Protein AF-0000000065975951 (afdb_homodimer)

Secondary structure (DSSP, 8-state):
---EEEE-SEEEE-TT--EEEEEEESS--SEEEEEEE-TTS--EEEEETTTEEPTT--TTEEEEEETTEEEEEESS--GGG-EEEEEEEEEETTEEEEE---EEEEE-/---EEEE-SEEEE-TT--EEEEEEESS--SEEEEEEE-TTS--EEEEETTTEEPTT--TTEEEEEETTEEEEEETT--GGG-EEEEEEEEEETTEEEEE---EEEEE-

Nearest PDB structures (foldseek):
  5xli-assembly1_a  TM=9.903E-01  e=7.654E-18  Mus musculus
  1qok-assembly1_A  TM=9.775E-01  e=2.595E-17  Mus musculus
  4ncc-assembly2_1  TM=9.723E-01  e=4.654E-17  Mus musculus
  7tcq-assembly2_B  TM=9.674E-01  e=4.654E-17  Mus musculus
  9jbq-assembly1_B  TM=9.814E-01  e=1.632E-15  Homo sapiens

Solvent-accessible surface area (backbone atoms only — not comparable to full-atom values): 11065 Å² total; per-residue (Å²): 132,75,49,41,48,38,38,56,53,63,50,67,48,47,68,59,38,71,48,73,38,36,39,35,38,75,47,76,48,87,32,35,31,34,27,43,26,41,91,95,48,44,60,38,66,39,24,40,72,32,51,39,69,31,88,92,49,64,83,44,50,47,33,41,68,55,53,35,44,32,35,44,34,33,49,50,30,50,75,85,64,44,27,34,35,32,42,34,40,54,37,80,82,68,76,40,66,43,48,17,67,29,27,37,38,38,73,98,133,74,49,43,47,41,39,54,54,63,51,68,46,47,69,59,39,71,47,73,37,37,38,36,38,73,48,74,46,87,31,36,30,34,28,43,27,42,92,95,49,44,62,38,65,40,23,41,72,32,49,38,70,32,88,91,49,64,85,42,50,46,33,42,68,56,54,35,44,31,35,45,33,33,50,52,32,49,76,84,63,46,28,33,35,33,43,34,39,54,38,81,80,69,74,40,66,44,51,16,68,29,26,37,38,39,75,99

Organism: Mus musculus (NCBI:txid10090)

InterPro domains:
  IPR003599 Immunoglobulin domain subtype [SM00409] (8-108)
  IPR007110 Immunoglobulin-like domain [PS50835] (1-88)
  IPR013106 Immunoglobulin V-set domain [PF07686] (6-106)
  IPR013106 Immunoglobulin V-set domain [SM00406] (18-89)
  IPR013783 Immunoglobulin-like fold [G3DSA:2.60.40.10] (1-108)
  IPR036179 Immunoglobulin-like domain superfamily [SSF48726] (4-106)
  IPR050150 Immunoglobulin Variable Light Chain [PTHR23267] (1-89)

Structure (mmCIF, N/CA/C/O backbone):
data_AF-0000000065975951-model_v1
#
loop_
_entity.id
_entity.type
_entity.pdbx_description
1 polymer 'Ig kappa chain V-VI region NQ2-6.1'
#
loop_
_atom_site.group_PDB
_atom_site.id
_atom_site.type_symbol
_atom_site.label_atom_id
_atom_site.label_alt_id
_atom_site.label_comp_id
_atom_site.label_asym_id
_atom_site.label_entity_id
_atom_site.label_seq_id
_atom_site.pdbx_PDB_ins_code
_atom_site.Cartn_x
_atom_site.Cartn_y
_atom_site.Cartn_z
_atom_site.occupancy
_atom_site.B_iso_or_equiv
_atom_site.auth_seq_id
_atom_site.auth_comp_id
_atom_site.auth_asym_id
_atom_site.auth_atom_id
_atom_site.pdbx_PDB_model_num
ATOM 1 N N . GLN A 1 1 ? 7.105 -8.703 13.984 1 70.12 1 GLN A N 1
ATOM 2 C CA . GLN A 1 1 ? 6.375 -7.773 13.141 1 70.12 1 GLN A CA 1
ATOM 3 C C . GLN A 1 1 ? 6.047 -6.484 13.891 1 70.12 1 GLN A C 1
ATOM 5 O O . GLN A 1 1 ? 5.738 -6.52 15.086 1 70.12 1 GLN A O 1
ATOM 10 N N . ILE A 1 2 ? 6.41 -5.355 13.383 1 81.56 2 ILE A N 1
ATOM 11 C CA . ILE A 1 2 ? 6.066 -4.078 13.992 1 81.56 2 ILE A CA 1
ATOM 12 C C . ILE A 1 2 ? 4.578 -3.793 13.789 1 81.56 2 ILE A C 1
ATOM 14 O O . ILE A 1 2 ? 4.062 -3.924 12.672 1 81.56 2 ILE A O 1
ATOM 18 N N . LEU A 1 3 ? 3.898 -3.588 14.805 1 88.38 3 LEU A N 1
ATOM 19 C CA . LEU A 1 3 ? 2.479 -3.26 14.742 1 88.38 3 LEU A CA 1
ATOM 20 C C . LEU A 1 3 ? 2.273 -1.755 14.609 1 88.38 3 LEU A C 1
ATOM 22 O O . LEU A 1 3 ? 2.895 -0.974 15.336 1 88.38 3 LEU A O 1
ATOM 26 N N . LEU A 1 4 ? 1.526 -1.396 13.688 1 94.06 4 LEU A N 1
ATOM 27 C CA . LEU A 1 4 ?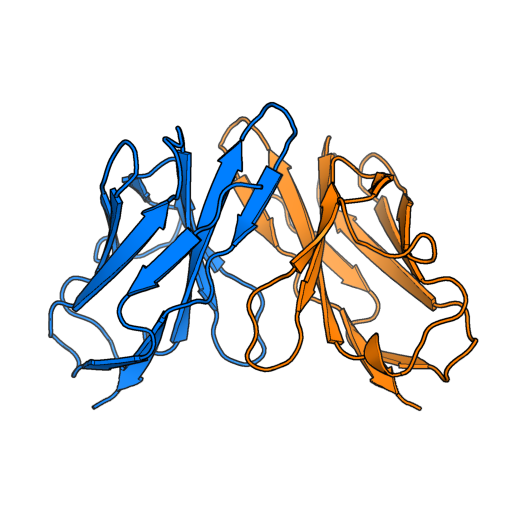 1.173 0.006 13.492 1 94.06 4 LEU A CA 1
ATOM 28 C C . LEU A 1 4 ? -0.297 0.247 13.82 1 94.06 4 LEU A C 1
ATOM 30 O O . LEU A 1 4 ? -1.174 -0.457 13.312 1 94.06 4 LEU A O 1
ATOM 34 N N . THR A 1 5 ? -0.528 1.218 14.695 1 96.88 5 THR A N 1
ATOM 35 C CA . THR A 1 5 ? -1.891 1.586 15.062 1 96.88 5 THR A CA 1
ATOM 36 C C . THR A 1 5 ? -2.211 3.006 14.609 1 96.88 5 THR A C 1
ATOM 38 O O . THR A 1 5 ? -1.513 3.953 14.969 1 96.88 5 THR A O 1
ATOM 41 N N . GLN A 1 6 ? -3.27 3.07 13.82 1 98.12 6 GLN A N 1
ATOM 42 C CA . GLN A 1 6 ? -3.666 4.387 13.336 1 98.12 6 GLN A CA 1
ATOM 43 C C . GLN A 1 6 ? -4.863 4.926 14.117 1 98.12 6 GLN A C 1
ATOM 45 O O . GLN A 1 6 ? -5.762 4.164 14.484 1 98.12 6 GLN A O 1
ATOM 50 N N . SER A 1 7 ? -4.785 6.277 14.297 1 97.94 7 SER A N 1
ATOM 51 C CA . SER A 1 7 ? -5.871 6.941 15.008 1 97.94 7 SER A CA 1
ATOM 52 C C . SER A 1 7 ? -6.148 8.32 14.43 1 97.94 7 SER A C 1
ATOM 54 O O . SER A 1 7 ? -5.219 9.07 14.125 1 97.94 7 SER A O 1
ATOM 56 N N . PRO A 1 8 ? -7.488 8.695 14.422 1 98.12 8 PRO A N 1
ATOM 57 C CA . PRO A 1 8 ? -8.648 7.828 14.648 1 98.12 8 PRO A CA 1
ATOM 58 C C . PRO A 1 8 ? -8.883 6.84 13.508 1 98.12 8 PRO A C 1
ATOM 60 O O . PRO A 1 8 ? -8.219 6.926 12.469 1 98.12 8 PRO A O 1
ATOM 63 N N . ALA A 1 9 ? -9.703 5.848 13.75 1 97.19 9 ALA A N 1
ATOM 64 C CA . ALA A 1 9 ? -10.062 4.926 12.68 1 97.19 9 ALA A CA 1
ATOM 65 C C . ALA A 1 9 ? -10.875 5.637 11.594 1 97.19 9 ALA A C 1
ATOM 67 O O . ALA A 1 9 ? -10.68 5.383 10.398 1 97.19 9 ALA A O 1
ATOM 68 N N . ILE A 1 10 ? -11.797 6.449 12.094 1 97.56 10 ILE A N 1
ATOM 69 C CA . ILE A 1 10 ? -12.648 7.23 11.203 1 97.56 10 ILE A CA 1
ATOM 70 C C . ILE A 1 10 ? -12.734 8.672 11.703 1 97.56 10 ILE A C 1
ATOM 72 O O . ILE A 1 10 ? -12.852 8.906 12.914 1 97.56 10 ILE A O 1
ATOM 76 N N . MET A 1 11 ? -12.688 9.602 10.852 1 97.25 11 MET A N 1
ATOM 77 C CA . MET A 1 11 ? -12.906 11.008 11.211 1 97.25 11 MET A CA 1
ATOM 78 C C . MET A 1 11 ? -13.641 11.742 10.094 1 97.25 11 MET A C 1
ATOM 80 O O . MET A 1 11 ? -13.547 11.352 8.922 1 97.25 11 MET A O 1
ATOM 84 N N . SER A 1 12 ? -14.414 12.688 10.406 1 97.44 12 SER A N 1
ATOM 85 C CA . SER A 1 12 ? -15.141 13.547 9.477 1 97.44 12 SER A CA 1
ATOM 86 C C . SER A 1 12 ? -14.68 14.992 9.578 1 97.44 12 SER A C 1
ATOM 88 O O . SER A 1 12 ? -14.422 15.492 10.672 1 97.44 12 SER A O 1
ATOM 90 N N . ALA A 1 13 ? -14.531 15.633 8.469 1 97.25 13 ALA A N 1
ATOM 91 C CA . ALA A 1 13 ? -14.102 17.031 8.453 1 97.25 13 ALA A CA 1
ATOM 92 C C . ALA A 1 13 ? -14.703 17.766 7.266 1 97.25 13 ALA A C 1
ATOM 94 O O . ALA A 1 13 ? -15.055 17.156 6.254 1 97.25 13 ALA A O 1
ATOM 95 N N . SER A 1 14 ? -14.836 19.078 7.355 1 97.44 14 SER A N 1
ATOM 96 C CA . SER A 1 14 ? -15.32 19.938 6.281 1 97.44 14 SER A CA 1
ATOM 97 C C . SER A 1 14 ? -14.156 20.578 5.523 1 97.44 14 SER A C 1
ATOM 99 O O . SER A 1 14 ? -13.086 20.781 6.086 1 97.44 14 SER A O 1
ATOM 101 N N . PRO A 1 15 ? -14.445 20.828 4.223 1 97 15 PRO A N 1
ATOM 102 C CA . PRO A 1 15 ? -13.391 21.531 3.479 1 97 15 PRO A CA 1
ATOM 103 C C . PRO A 1 15 ? -12.906 22.781 4.191 1 97 15 PRO A C 1
ATOM 105 O O . PRO A 1 15 ? -13.703 23.516 4.773 1 97 15 PRO A O 1
ATOM 108 N N . GLY A 1 16 ? -11.633 22.953 4.184 1 97.75 16 GLY A N 1
ATOM 109 C CA . GLY A 1 16 ? -11.039 24.125 4.82 1 97.75 16 GLY A CA 1
ATOM 110 C C . GLY A 1 16 ? -10.469 23.812 6.195 1 97.75 16 GLY A C 1
ATOM 111 O O . GLY A 1 16 ? -9.648 24.578 6.711 1 97.75 16 GLY A O 1
ATOM 112 N N . GLN A 1 17 ? -10.867 22.75 6.746 1 98.06 17 GLN A N 1
ATOM 113 C CA . GLN A 1 17 ? -10.43 22.391 8.086 1 98.06 17 GLN A CA 1
ATOM 114 C C . GLN A 1 17 ? -9.062 21.719 8.062 1 98.06 17 GLN A C 1
ATOM 116 O O . GLN A 1 17 ? -8.68 21.125 7.055 1 98.06 17 GLN A O 1
ATOM 121 N N . LYS A 1 18 ? -8.336 21.906 9.148 1 98.25 18 LYS A N 1
ATOM 122 C CA . LYS A 1 18 ? -7.098 21.172 9.367 1 98.25 18 LYS A CA 1
ATOM 123 C C . LYS A 1 18 ? -7.367 19.828 10.047 1 98.25 18 LYS A C 1
ATOM 125 O O . LYS A 1 18 ? -8.07 19.781 11.055 1 98.25 18 LYS A O 1
ATOM 130 N N . VAL A 1 19 ? -6.879 18.797 9.484 1 97.94 19 VAL A N 1
ATOM 131 C CA . VAL A 1 19 ? -7.055 17.484 10.102 1 97.94 19 VAL A CA 1
ATOM 132 C C . VAL A 1 19 ? -5.699 16.812 10.289 1 97.94 19 VAL A C 1
ATOM 134 O O . VAL A 1 19 ? -4.785 17 9.477 1 97.94 19 VAL A O 1
ATOM 137 N N . THR A 1 20 ? -5.609 16.094 11.383 1 98.62 20 THR A N 1
ATOM 138 C CA . THR A 1 20 ? -4.402 15.336 11.688 1 98.62 20 THR A CA 1
ATOM 139 C C . THR A 1 20 ? -4.754 13.898 12.07 1 98.62 20 THR A C 1
ATOM 141 O O . THR A 1 20 ? -5.711 13.664 12.805 1 98.62 20 THR A O 1
ATOM 144 N N . MET A 1 21 ? -4.066 12.977 11.57 1 98.56 21 MET A N 1
ATOM 145 C CA . MET A 1 21 ? -4.164 11.57 11.953 1 98.56 21 MET A CA 1
ATOM 146 C C . MET A 1 21 ? -2.795 11.023 12.344 1 98.56 21 MET A C 1
ATOM 148 O O . MET A 1 21 ? -1.766 11.523 11.898 1 98.56 21 MET A O 1
ATOM 152 N N . THR A 1 22 ? -2.818 10.062 13.148 1 98.5 22 THR A N 1
ATOM 153 C CA . THR A 1 22 ? -1.557 9.609 13.727 1 98.5 22 THR A CA 1
ATOM 154 C C . THR A 1 22 ? -1.34 8.125 13.461 1 98.5 22 THR A C 1
ATOM 156 O O . THR A 1 22 ? -2.295 7.387 13.211 1 98.5 22 THR A O 1
ATOM 159 N N . CYS A 1 23 ? -0.13 7.672 13.438 1 98 23 CYS A N 1
ATOM 160 C CA . CYS A 1 23 ? 0.354 6.297 13.336 1 98 23 CYS A CA 1
ATOM 161 C C . CYS A 1 23 ? 1.35 5.988 14.453 1 98 23 CYS A C 1
ATOM 163 O O . CYS A 1 23 ? 2.402 6.621 14.539 1 98 23 CYS A O 1
ATOM 165 N N . SER A 1 24 ? 1.051 5.098 15.344 1 97.19 24 SER A N 1
ATOM 166 C CA . SER A 1 24 ? 1.936 4.652 16.422 1 97.19 24 SER A CA 1
ATOM 167 C C . SER A 1 24 ? 2.537 3.287 16.109 1 97.19 24 SER A C 1
ATOM 169 O O . SER A 1 24 ? 1.817 2.354 15.742 1 97.19 24 SER A O 1
ATOM 171 N N . ALA A 1 25 ? 3.787 3.215 16.219 1 93.5 25 ALA A N 1
ATOM 172 C CA . ALA A 1 25 ? 4.477 1.946 15.992 1 93.5 25 ALA A CA 1
ATOM 173 C C . ALA A 1 25 ? 4.801 1.256 17.312 1 93.5 25 ALA A C 1
ATOM 175 O O . ALA A 1 25 ? 5.105 1.917 18.312 1 93.5 25 ALA A O 1
ATOM 176 N N . SER A 1 26 ? 4.773 -0.063 17.344 1 93 26 SER A N 1
ATOM 177 C CA . SER A 1 26 ? 5.051 -0.832 18.547 1 93 26 SER A CA 1
ATOM 178 C C . SER A 1 26 ? 6.527 -0.756 18.922 1 93 26 SER A C 1
ATOM 180 O O . SER A 1 26 ? 6.906 -1.095 20.047 1 93 26 SER A O 1
ATOM 182 N N . SER A 1 27 ? 7.363 -0.43 18.047 1 89.88 27 SER A N 1
ATOM 183 C CA . SER A 1 27 ? 8.781 -0.176 18.266 1 89.88 27 SER A CA 1
ATOM 184 C C . SER A 1 27 ? 9.297 0.924 17.344 1 89.88 27 SER A C 1
ATOM 186 O O . SER A 1 27 ? 8.594 1.342 16.422 1 89.88 27 SER A O 1
ATOM 188 N N . SER A 1 28 ? 10.461 1.376 17.688 1 88.62 28 SER A N 1
ATOM 189 C CA . SER A 1 28 ? 11.016 2.486 16.922 1 88.62 28 SER A CA 1
ATOM 190 C C . SER A 1 28 ? 11.188 2.115 15.445 1 88.62 28 SER A C 1
ATOM 192 O O . SER A 1 28 ? 11.609 1.001 15.133 1 88.62 28 SER A O 1
ATOM 194 N N . VAL A 1 29 ? 10.734 2.986 14.602 1 85.38 29 VAL A N 1
ATOM 195 C CA . VAL A 1 29 ? 10.906 2.812 13.164 1 85.38 29 VAL A CA 1
ATOM 196 C C . VAL A 1 29 ? 11.672 4.004 12.586 1 85.38 29 VAL A C 1
ATOM 198 O O . VAL A 1 29 ? 11.516 5.133 13.055 1 85.38 29 VAL A O 1
ATOM 201 N N . SER A 1 30 ? 12.43 3.758 11.562 1 79.88 30 SER A N 1
ATOM 202 C CA . SER A 1 30 ? 13.266 4.812 11.008 1 79.88 30 SER A CA 1
ATOM 203 C C . SER A 1 30 ? 12.484 5.684 10.031 1 79.88 30 SER A C 1
ATOM 205 O O . SER A 1 30 ? 12.609 6.91 10.039 1 79.88 30 SER A O 1
ATOM 207 N N . TYR A 1 31 ? 11.688 5.031 9.148 1 84.44 31 TYR A N 1
ATOM 208 C CA . TYR A 1 31 ? 11.016 5.766 8.086 1 84.44 31 TYR A CA 1
ATOM 209 C C . TYR A 1 31 ? 9.547 5.387 8.008 1 84.44 31 TYR A C 1
ATOM 211 O O . TYR A 1 31 ? 9.188 4.215 8.148 1 84.44 31 TYR A O 1
ATOM 219 N N . MET A 1 32 ? 8.82 6.426 7.852 1 91.25 32 MET A N 1
ATOM 220 C CA . MET A 1 32 ? 7.379 6.23 7.715 1 91.25 32 MET A CA 1
ATOM 221 C C . MET A 1 32 ? 6.887 6.754 6.367 1 91.25 32 MET A C 1
ATOM 223 O O . MET A 1 32 ? 7.395 7.758 5.863 1 91.25 32 MET A O 1
ATOM 227 N N . TYR A 1 33 ? 5.969 6.082 5.797 1 92.81 33 TYR A N 1
ATOM 228 C CA . TYR A 1 33 ? 5.301 6.477 4.559 1 92.81 33 TYR A CA 1
ATOM 229 C C . TYR A 1 33 ? 3.799 6.621 4.77 1 92.81 33 TYR A C 1
ATOM 231 O O . TYR A 1 33 ? 3.203 5.879 5.555 1 92.81 33 TYR A O 1
ATOM 239 N N . TRP A 1 34 ? 3.232 7.574 4.109 1 96.56 34 TRP A N 1
ATOM 240 C CA . TRP A 1 34 ? 1.785 7.758 4.137 1 96.56 34 TRP A CA 1
ATOM 241 C C . TRP A 1 34 ? 1.197 7.637 2.734 1 96.56 34 TRP A C 1
ATOM 243 O O . TRP A 1 34 ? 1.765 8.156 1.77 1 96.56 34 TRP A O 1
ATOM 253 N N . TYR A 1 35 ? 0.087 6.949 2.672 1 96.44 35 TYR A N 1
ATOM 254 C CA . TYR A 1 35 ? -0.608 6.73 1.408 1 96.44 35 TYR A CA 1
ATOM 255 C C . TYR A 1 35 ? -2.064 7.164 1.504 1 96.44 35 TYR A C 1
ATOM 257 O O . TYR A 1 35 ? -2.682 7.062 2.566 1 96.44 35 TYR A O 1
ATOM 265 N N . GLN A 1 36 ? -2.566 7.68 0.412 1 98.06 36 GLN A N 1
ATOM 266 C CA . GLN A 1 36 ? -3.986 7.965 0.231 1 98.06 36 GLN A CA 1
ATOM 267 C C . GLN A 1 36 ? -4.637 6.953 -0.71 1 98.06 36 GLN A C 1
ATOM 269 O O . GLN A 1 36 ? -4.086 6.645 -1.77 1 98.06 36 GLN A O 1
ATOM 274 N N . GLN A 1 37 ? -5.727 6.398 -0.267 1 97.94 37 GLN A N 1
ATOM 275 C CA . GLN A 1 37 ? -6.406 5.461 -1.156 1 97.94 37 GLN A CA 1
ATOM 276 C C . GLN A 1 37 ? -7.891 5.789 -1.274 1 97.94 37 GLN A C 1
ATOM 278 O O . GLN A 1 37 ? -8.625 5.727 -0.287 1 97.94 37 GLN A O 1
ATOM 283 N N . LYS A 1 38 ? -8.25 6.168 -2.467 1 96.44 38 LYS A N 1
ATOM 284 C CA . LYS A 1 38 ? -9.656 6.367 -2.773 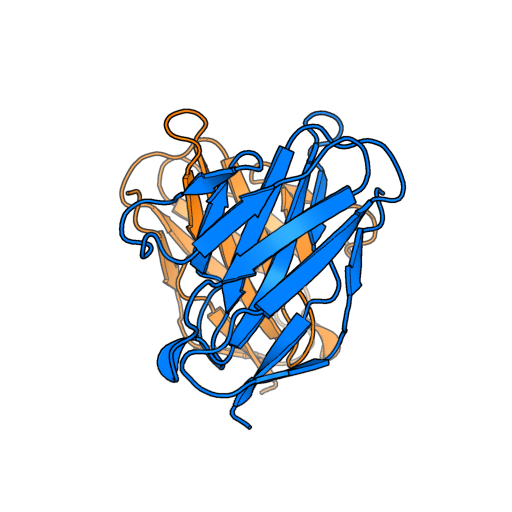1 96.44 38 LYS A CA 1
ATOM 285 C C . LYS A 1 38 ? -10.32 5.051 -3.178 1 96.44 38 LYS A C 1
ATOM 287 O O . LYS A 1 38 ? -9.656 4.137 -3.66 1 96.44 38 LYS A O 1
ATOM 292 N N . PRO A 1 39 ? -11.602 4.969 -2.908 1 92.75 39 PRO A N 1
ATOM 293 C CA . PRO A 1 39 ? -12.297 3.732 -3.27 1 92.75 39 PRO A CA 1
ATOM 294 C C . PRO A 1 39 ? -12.031 3.303 -4.711 1 92.75 39 PRO A C 1
ATOM 296 O O . PRO A 1 39 ? -12.164 4.109 -5.633 1 92.75 39 PRO A O 1
ATOM 299 N N . GLY A 1 40 ? -11.586 2.045 -4.809 1 89.12 40 GLY A N 1
ATOM 300 C CA . GLY A 1 40 ? -11.406 1.478 -6.137 1 89.12 40 GLY A CA 1
ATOM 301 C C . GLY A 1 40 ? -10.078 1.853 -6.766 1 89.12 40 GLY A C 1
ATOM 302 O O . GLY A 1 40 ? -9.844 1.564 -7.941 1 89.12 40 GLY A O 1
ATOM 303 N N . SER A 1 41 ? -9.234 2.553 -6.09 1 94.75 41 SER A N 1
ATOM 304 C CA . SER A 1 41 ? -7.938 2.988 -6.602 1 94.75 41 SER A CA 1
ATOM 305 C C . SER A 1 41 ? -6.793 2.367 -5.805 1 94.75 41 SER A C 1
ATOM 307 O O . SER A 1 41 ? -6.996 1.873 -4.695 1 94.75 41 SER A O 1
ATOM 309 N N . SER A 1 42 ? -5.695 2.355 -6.457 1 95.44 42 SER A N 1
ATOM 310 C CA . SER A 1 42 ? -4.496 1.918 -5.75 1 95.44 42 SER A CA 1
ATOM 311 C C . SER A 1 42 ? -4.027 2.971 -4.75 1 95.44 42 SER A C 1
ATOM 313 O O . SER A 1 42 ? -4.371 4.148 -4.879 1 95.44 42 SER A O 1
ATOM 315 N N . PRO A 1 43 ? -3.266 2.566 -3.758 1 95.62 43 PRO A N 1
ATOM 316 C CA . PRO A 1 43 ? -2.691 3.551 -2.838 1 95.62 43 PRO A CA 1
ATOM 317 C C . PRO A 1 43 ? -1.761 4.539 -3.539 1 95.62 43 PRO A C 1
ATOM 319 O O . PRO A 1 43 ? -0.902 4.133 -4.324 1 95.62 43 PRO A O 1
ATOM 322 N N . ARG A 1 44 ? -1.948 5.828 -3.213 1 94.12 44 ARG A N 1
ATOM 323 C CA . ARG A 1 44 ? -1.123 6.918 -3.725 1 94.12 44 ARG A CA 1
ATOM 324 C C . ARG A 1 44 ? -0.166 7.43 -2.654 1 94.12 44 ARG A C 1
ATOM 326 O O . ARG A 1 44 ? -0.594 7.809 -1.562 1 94.12 44 ARG A O 1
ATOM 333 N N . LEU A 1 45 ? 1.121 7.453 -3.045 1 93.62 45 LEU A N 1
ATOM 334 C CA . LEU A 1 45 ? 2.117 7.934 -2.096 1 93.62 45 LEU A CA 1
ATOM 335 C C . LEU A 1 45 ? 1.963 9.43 -1.856 1 93.62 45 LEU A C 1
ATOM 337 O O . LEU A 1 45 ? 1.886 10.211 -2.809 1 93.62 45 LEU A O 1
ATOM 341 N N . LEU A 1 46 ? 1.909 9.891 -0.562 1 95.75 46 LEU A N 1
ATOM 342 C CA . LEU A 1 46 ? 1.827 11.297 -0.192 1 95.75 46 LEU A CA 1
ATOM 343 C C . LEU A 1 46 ? 3.133 11.773 0.437 1 95.75 46 LEU A C 1
ATOM 345 O O . LEU A 1 46 ? 3.686 12.797 0.032 1 95.75 46 LEU A O 1
ATOM 349 N N . ILE A 1 47 ? 3.553 11.008 1.459 1 95.19 47 ILE A N 1
ATOM 350 C CA . ILE A 1 47 ? 4.723 11.352 2.262 1 95.19 47 ILE A CA 1
ATOM 351 C C . ILE A 1 47 ? 5.711 10.188 2.26 1 95.19 47 ILE A C 1
ATOM 353 O O . ILE A 1 47 ? 5.324 9.039 2.48 1 95.19 47 ILE A O 1
ATOM 357 N N . TYR A 1 48 ? 6.945 10.414 1.997 1 92 48 TYR A N 1
ATOM 358 C CA . TYR A 1 48 ? 7.977 9.383 2.092 1 92 48 TYR A CA 1
ATOM 359 C C . TYR A 1 48 ? 9.078 9.812 3.053 1 92 48 TYR A C 1
ATOM 361 O O . TYR A 1 48 ? 9.344 11 3.215 1 92 48 TYR A O 1
ATOM 369 N N . ASP A 1 49 ? 9.695 8.789 3.67 1 89.69 49 ASP A N 1
ATOM 370 C CA . ASP A 1 49 ? 10.781 9.031 4.621 1 89.69 49 ASP A CA 1
ATOM 371 C C . ASP A 1 49 ? 10.359 10.047 5.684 1 89.69 49 ASP A C 1
ATOM 373 O O . ASP A 1 49 ? 11.07 11.023 5.926 1 89.69 49 ASP A O 1
ATOM 377 N N . THR A 1 50 ? 9.102 9.938 6.141 1 93 50 THR A N 1
ATOM 378 C CA . THR A 1 50 ? 8.57 10.594 7.328 1 93 50 THR A CA 1
ATOM 379 C C . THR A 1 50 ? 8.008 11.969 6.984 1 93 50 THR A C 1
ATOM 381 O O . THR A 1 50 ? 6.871 12.281 7.344 1 93 50 THR A O 1
ATOM 384 N N . SER A 1 51 ? 8.773 12.758 6.234 1 95.81 51 SER A N 1
ATOM 385 C CA . SER A 1 51 ? 8.289 14.133 6.129 1 95.81 51 SER A CA 1
ATOM 386 C C . SER A 1 51 ? 8.469 14.672 4.715 1 95.81 51 SER A C 1
ATOM 388 O O . SER A 1 51 ? 8.195 15.844 4.453 1 95.81 51 SER A O 1
ATOM 390 N N . ASN A 1 52 ? 8.961 13.875 3.82 1 94.19 52 ASN A N 1
ATOM 391 C CA . ASN A 1 52 ? 9.141 14.359 2.455 1 94.19 52 ASN A CA 1
ATOM 392 C C . ASN A 1 52 ? 7.855 14.242 1.644 1 94.19 52 ASN A C 1
ATOM 394 O O . ASN A 1 52 ? 7.238 13.172 1.609 1 94.19 52 ASN A O 1
ATOM 398 N N . LEU A 1 53 ? 7.539 15.281 0.959 1 95.06 53 LEU A N 1
ATOM 399 C CA . LEU A 1 53 ? 6.344 15.32 0.123 1 95.06 53 LEU A CA 1
ATOM 400 C C . LEU A 1 53 ? 6.609 14.672 -1.232 1 95.06 53 LEU A C 1
ATOM 402 O O . LEU A 1 53 ? 7.582 15.016 -1.908 1 95.06 53 LEU A O 1
ATOM 406 N N . ALA A 1 54 ? 5.75 13.758 -1.634 1 92 54 ALA A N 1
ATOM 407 C CA . ALA A 1 54 ? 5.918 13.102 -2.93 1 92 54 ALA A CA 1
ATOM 408 C C . ALA A 1 54 ? 5.629 14.062 -4.074 1 92 54 ALA A C 1
ATOM 410 O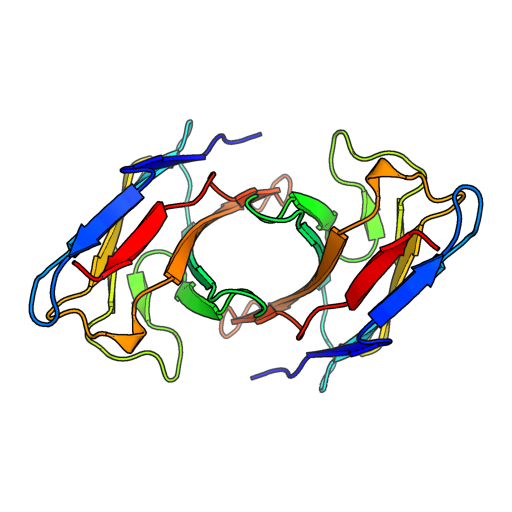 O . ALA A 1 54 ? 4.887 15.039 -3.902 1 92 54 ALA A O 1
ATOM 411 N N . SER A 1 55 ? 6.195 13.766 -5.219 1 89.12 55 SER A N 1
ATOM 412 C CA . SER A 1 55 ? 5.996 14.617 -6.387 1 89.12 55 SER A CA 1
ATOM 413 C C . SER A 1 55 ? 4.523 14.695 -6.773 1 89.12 55 SER A C 1
ATOM 415 O O . SER A 1 55 ? 3.828 13.68 -6.793 1 89.12 55 SER A O 1
ATOM 417 N N . GLY A 1 56 ? 4.055 15.938 -7.016 1 91.88 56 GLY A N 1
ATOM 418 C CA . GLY A 1 56 ? 2.697 16.141 -7.492 1 91.88 56 GLY A CA 1
ATOM 419 C C . GLY A 1 56 ? 1.679 16.219 -6.371 1 91.88 56 GLY A C 1
ATOM 420 O O . GLY A 1 56 ? 0.496 16.469 -6.617 1 91.88 56 GLY A O 1
ATOM 421 N N . VAL A 1 57 ? 2.102 15.953 -5.164 1 95.38 57 VAL A N 1
ATOM 422 C CA . VAL A 1 57 ? 1.202 16.031 -4.02 1 95.38 57 VAL A CA 1
ATOM 423 C C . VAL A 1 57 ? 1.115 17.484 -3.535 1 95.38 57 VAL A C 1
ATOM 425 O O . VAL A 1 57 ? 2.139 18.156 -3.381 1 95.38 57 VAL A O 1
ATOM 428 N N . PRO A 1 58 ? -0.092 17.922 -3.336 1 97.69 58 PRO A N 1
ATOM 429 C CA . PRO A 1 58 ? -0.222 19.297 -2.873 1 97.69 58 PRO A CA 1
ATOM 430 C C . PRO A 1 58 ? 0.523 19.562 -1.564 1 97.69 58 PRO A C 1
ATOM 432 O O . PRO A 1 58 ? 0.589 18.672 -0.705 1 97.69 58 PRO A O 1
ATOM 435 N N . VAL A 1 59 ? 0.942 20.828 -1.356 1 97.5 59 VAL A N 1
ATOM 436 C CA . VAL A 1 59 ? 1.782 21.219 -0.23 1 97.5 59 VAL A CA 1
ATOM 437 C C . VAL A 1 59 ? 0.952 21.25 1.052 1 97.5 59 VAL A C 1
ATOM 439 O O . VAL A 1 59 ? 1.497 21.359 2.15 1 97.5 59 VAL A O 1
ATOM 442 N N . ARG A 1 60 ? -0.357 21.047 0.932 1 97.88 60 ARG A N 1
ATOM 443 C CA . ARG A 1 60 ? -1.192 21.047 2.129 1 97.88 60 ARG A CA 1
ATOM 444 C C . ARG A 1 60 ? -1.009 19.75 2.918 1 97.88 60 ARG A C 1
ATOM 446 O O . ARG A 1 60 ? -1.452 19.656 4.062 1 97.88 60 ARG A O 1
ATOM 453 N N . PHE A 1 61 ? -0.475 18.766 2.318 1 98.69 61 PHE A N 1
ATOM 454 C CA . PHE A 1 61 ? -0.146 17.531 3.021 1 98.69 61 PHE A CA 1
ATOM 455 C C . PHE A 1 61 ? 1.235 17.625 3.658 1 98.69 61 PHE A C 1
ATOM 457 O O . PHE A 1 61 ? 2.197 18.047 3.01 1 98.69 61 PHE A O 1
ATOM 464 N N . SER A 1 62 ? 1.337 17.172 4.93 1 98.69 62 SER A N 1
ATOM 465 C CA . SER A 1 62 ? 2.633 17.141 5.598 1 98.69 62 SER A CA 1
ATOM 466 C C . SER A 1 62 ? 2.732 15.961 6.562 1 98.69 62 SER A C 1
ATOM 468 O O . SER A 1 62 ? 1.744 15.586 7.199 1 98.69 62 SER A O 1
ATOM 470 N N . GLY A 1 63 ? 3.832 15.367 6.605 1 98.25 63 GLY A N 1
ATOM 471 C CA . GLY A 1 63 ? 4.125 14.305 7.551 1 98.25 63 GLY A CA 1
ATOM 472 C C . GLY A 1 63 ? 5.141 14.703 8.602 1 98.25 63 GLY A C 1
ATOM 473 O O . GLY A 1 63 ? 6.016 15.531 8.344 1 98.25 63 GLY A O 1
ATOM 474 N N . SER A 1 64 ? 4.973 14.172 9.773 1 97.81 64 SER A N 1
ATOM 475 C CA . SER A 1 64 ? 5.918 14.406 10.859 1 97.81 64 SER A CA 1
ATOM 476 C C . SER A 1 64 ? 5.957 13.227 11.82 1 97.81 64 SER A C 1
ATOM 478 O O . SER A 1 64 ? 5.137 12.312 11.727 1 97.81 64 SER A O 1
ATOM 480 N N . GLY A 1 65 ? 6.965 13.281 12.734 1 96.62 65 GLY A N 1
ATOM 481 C CA . GLY A 1 65 ? 7.062 12.258 13.766 1 96.62 65 GLY A CA 1
ATOM 482 C C . GLY A 1 65 ? 8.445 11.656 13.883 1 96.62 65 GLY A C 1
ATOM 483 O O . GLY A 1 65 ? 9.344 11.992 13.109 1 96.62 65 GLY A O 1
ATOM 484 N N . SER A 1 66 ? 8.531 10.844 14.906 1 94.06 66 SER A N 1
ATOM 485 C CA . SER A 1 66 ? 9.773 10.117 15.164 1 94.06 66 SER A CA 1
ATOM 486 C C . SER A 1 66 ? 9.547 8.961 16.141 1 94.06 66 SER A C 1
ATOM 488 O O . SER A 1 66 ? 8.508 8.891 16.797 1 94.06 66 SER A O 1
ATOM 490 N N . ALA A 1 67 ? 10.539 8.102 16.109 1 93.25 67 ALA A N 1
ATOM 491 C CA . ALA A 1 67 ? 10.523 6.969 17.031 1 93.25 67 ALA A CA 1
ATOM 492 C C . ALA A 1 67 ? 9.281 6.109 16.828 1 93.25 67 ALA A C 1
ATOM 494 O O . ALA A 1 67 ? 9.219 5.324 15.875 1 93.25 67 ALA A O 1
ATOM 495 N N . THR A 1 68 ? 8.25 6.336 17.672 1 94.69 68 THR A N 1
ATOM 496 C CA . THR A 1 68 ? 7.109 5.43 17.562 1 94.69 68 THR A CA 1
ATOM 497 C C . THR A 1 68 ? 5.84 6.199 17.219 1 94.69 68 THR A C 1
ATOM 499 O O . THR A 1 68 ? 4.758 5.613 17.125 1 94.69 68 THR A O 1
ATOM 502 N N . SER A 1 69 ? 5.988 7.492 17.016 1 96.69 69 SER A N 1
ATOM 503 C CA . SER A 1 69 ? 4.801 8.32 16.812 1 96.69 69 SER A CA 1
ATOM 504 C C . SER A 1 69 ? 4.926 9.188 15.57 1 96.69 69 SER A C 1
ATOM 506 O O . SER A 1 69 ? 5.84 10.016 15.469 1 96.69 69 SER A O 1
ATOM 508 N N . TYR A 1 70 ? 3.986 9.062 14.695 1 97.56 70 TYR A N 1
ATOM 509 C CA . TYR A 1 70 ? 4.012 9.766 13.422 1 97.56 70 TYR A CA 1
ATOM 510 C C . TYR A 1 70 ? 2.641 10.344 13.086 1 97.56 70 TYR A C 1
ATOM 512 O O . TYR A 1 70 ? 1.617 9.828 13.555 1 97.56 70 TYR A O 1
ATOM 520 N N . SER A 1 71 ? 2.652 11.414 12.289 1 98.44 71 SER A N 1
ATOM 521 C CA . SER A 1 71 ? 1.384 12.062 11.961 1 98.44 71 SER A CA 1
ATOM 522 C C . 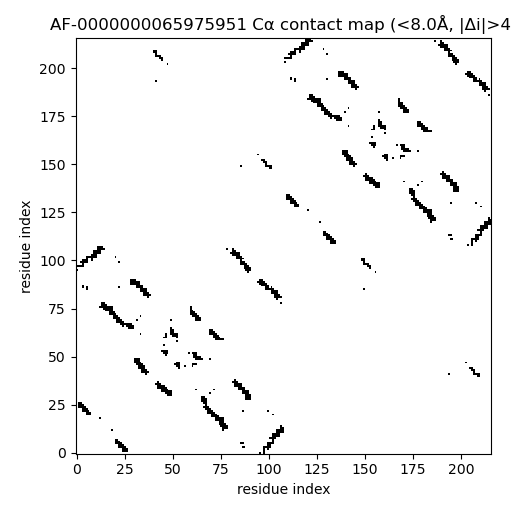SER A 1 71 ? 1.347 12.5 10.508 1 98.44 71 SER A C 1
ATOM 524 O O . SER A 1 71 ? 2.381 12.844 9.93 1 98.44 71 SER A O 1
ATOM 526 N N . LEU A 1 72 ? 0.219 12.492 9.938 1 98.75 72 LEU A N 1
ATOM 527 C CA . LEU A 1 72 ? -0.129 13.156 8.688 1 98.75 72 LEU A CA 1
ATOM 528 C C . LEU A 1 72 ? -1.096 14.305 8.93 1 98.75 72 LEU A C 1
ATOM 530 O O . LEU A 1 72 ? -2.117 14.133 9.594 1 98.75 72 LEU A O 1
ATOM 534 N N . THR A 1 73 ? -0.763 15.391 8.453 1 98.81 73 THR A N 1
ATOM 535 C CA . THR A 1 73 ? -1.621 16.562 8.594 1 98.81 73 THR A CA 1
ATOM 536 C C . THR A 1 73 ? -2.043 17.094 7.223 1 98.81 73 THR A C 1
ATOM 538 O O . THR A 1 73 ? -1.223 17.172 6.309 1 98.81 73 THR A O 1
ATOM 541 N N . ILE A 1 74 ? -3.258 17.312 7 1 98.56 74 ILE A N 1
ATOM 542 C CA . ILE A 1 74 ? -3.803 18.031 5.848 1 98.56 74 ILE A CA 1
ATOM 543 C C . ILE A 1 74 ? -4.273 19.422 6.273 1 98.56 74 ILE A C 1
ATOM 545 O O . ILE A 1 74 ? -5.23 19.547 7.043 1 98.56 74 ILE A O 1
ATOM 549 N N . THR A 1 75 ? -3.512 20.344 5.754 1 97.88 75 THR A N 1
ATOM 550 C CA . THR A 1 75 ? -3.932 21.719 6.051 1 97.88 75 THR A CA 1
ATOM 551 C C . THR A 1 75 ? -4.977 22.188 5.043 1 97.88 75 THR A C 1
ATOM 553 O O . THR A 1 75 ? -4.867 21.906 3.848 1 97.88 75 THR A O 1
ATOM 556 N N . ARG A 1 76 ? -6.109 22.734 5.375 1 96.38 76 ARG A N 1
ATOM 557 C CA . ARG A 1 76 ? -7.203 23.219 4.535 1 96.38 76 ARG A CA 1
ATOM 558 C C . ARG A 1 76 ? -7.727 22.094 3.639 1 96.38 76 ARG A C 1
ATOM 560 O O . ARG A 1 76 ? -7.668 22.203 2.412 1 96.38 76 ARG A O 1
ATOM 567 N N . MET A 1 77 ? -8.227 21.078 4.23 1 96.25 77 MET A N 1
ATOM 568 C CA . MET A 1 77 ? -8.695 19.875 3.549 1 96.25 77 MET A CA 1
ATOM 569 C C . MET A 1 77 ? -9.695 20.234 2.455 1 96.25 77 MET A C 1
ATOM 571 O O . MET A 1 77 ? -10.5 21.141 2.617 1 96.25 77 MET A O 1
ATOM 575 N N . GLN A 1 78 ? -9.586 19.578 1.347 1 97.75 78 GLN A N 1
ATOM 576 C CA . GLN A 1 78 ? -10.523 19.703 0.239 1 97.75 78 GLN A CA 1
ATOM 577 C C . GLN A 1 78 ? -11.445 18.484 0.158 1 97.75 78 GLN A C 1
ATOM 579 O O . GLN A 1 78 ? -11.156 17.438 0.748 1 97.75 78 GLN A O 1
ATOM 584 N N . ALA A 1 79 ? -12.516 18.672 -0.594 1 97.19 79 ALA A N 1
ATOM 585 C CA . ALA A 1 79 ? -13.469 17.578 -0.755 1 97.19 79 ALA A CA 1
ATOM 586 C C . ALA A 1 79 ? -12.797 16.359 -1.366 1 97.19 79 ALA A C 1
ATOM 588 O O . ALA A 1 79 ? -13.117 15.219 -1.006 1 97.19 79 ALA A O 1
ATOM 589 N N . GLU A 1 80 ? -11.898 16.594 -2.256 1 97.12 80 GLU A N 1
ATOM 590 C CA . GLU A 1 80 ? -11.242 15.492 -2.963 1 97.12 80 GLU A CA 1
ATOM 591 C C . GLU A 1 80 ? -10.312 14.711 -2.033 1 97.12 80 GLU A C 1
ATOM 593 O O . GLU A 1 80 ? -9.836 13.633 -2.389 1 97.12 80 GLU A O 1
ATOM 598 N N . ASP A 1 81 ? -10.117 15.188 -0.84 1 98.12 81 ASP A N 1
ATOM 599 C CA . ASP A 1 81 ? -9.211 14.539 0.098 1 98.12 81 ASP A CA 1
ATOM 600 C C . ASP A 1 81 ? -9.914 13.406 0.846 1 98.12 81 ASP A C 1
ATOM 602 O O . ASP A 1 81 ? -9.281 12.672 1.605 1 98.12 81 ASP A O 1
ATOM 606 N N . ALA A 1 82 ? -11.25 13.281 0.711 1 98.06 82 ALA A N 1
ATOM 607 C CA . ALA A 1 82 ? -11.945 12.148 1.304 1 98.06 82 ALA A CA 1
ATOM 608 C C . ALA A 1 82 ? -11.383 10.828 0.784 1 98.06 82 ALA A C 1
ATOM 610 O O . ALA A 1 82 ? -11.344 10.594 -0.427 1 98.06 82 ALA A O 1
ATOM 611 N N . ALA A 1 83 ? -10.93 10.023 1.646 1 98.19 83 ALA A N 1
ATOM 612 C CA . ALA A 1 83 ? -10.242 8.781 1.319 1 98.19 83 ALA A CA 1
ATOM 613 C C . ALA A 1 83 ? -9.852 8.023 2.586 1 98.19 83 ALA A C 1
ATOM 615 O O . ALA A 1 83 ? -10.156 8.461 3.697 1 98.19 83 ALA A O 1
ATOM 616 N N . THR A 1 84 ? -9.281 6.852 2.414 1 98.5 84 THR A N 1
ATOM 617 C CA . THR A 1 84 ? -8.594 6.148 3.494 1 98.5 84 THR A CA 1
ATOM 618 C C . THR A 1 84 ? -7.086 6.395 3.426 1 98.5 84 THR A C 1
ATOM 620 O O . THR A 1 84 ? -6.496 6.367 2.346 1 98.5 84 THR A O 1
ATOM 623 N N . TYR A 1 85 ? -6.566 6.719 4.551 1 98.62 85 TYR A N 1
ATOM 624 C CA . TYR A 1 85 ? -5.133 6.98 4.633 1 98.62 85 TYR A CA 1
ATOM 625 C C . TYR A 1 85 ? -4.422 5.875 5.406 1 98.62 85 TYR A C 1
ATOM 627 O O . TYR A 1 85 ? -4.859 5.488 6.492 1 98.62 85 TYR A O 1
ATOM 635 N N . TYR A 1 86 ? -3.338 5.328 4.863 1 98.12 86 TYR A N 1
ATOM 636 C CA . TYR A 1 86 ? -2.555 4.266 5.484 1 98.12 86 TYR A CA 1
ATOM 637 C C . TYR A 1 86 ? -1.134 4.73 5.773 1 98.12 86 TYR A C 1
ATOM 639 O O . TYR A 1 86 ? -0.517 5.41 4.949 1 98.12 86 TYR A O 1
ATOM 647 N N . CYS A 1 87 ? -0.626 4.449 6.949 1 96.88 87 CYS A N 1
ATOM 648 C CA . CYS A 1 87 ? 0.806 4.555 7.211 1 96.88 87 CYS A CA 1
ATOM 649 C C . CYS A 1 87 ? 1.504 3.223 6.969 1 96.88 87 CYS A C 1
ATOM 651 O O . CYS A 1 87 ? 0.887 2.164 7.09 1 96.88 87 CYS A O 1
ATOM 653 N N . GLN A 1 88 ? 2.725 3.27 6.535 1 93.5 88 GLN A N 1
ATOM 654 C CA . GLN A 1 88 ? 3.547 2.096 6.27 1 93.5 88 GLN A CA 1
ATOM 655 C C . GLN A 1 88 ? 4.973 2.293 6.777 1 93.5 88 GLN A C 1
ATOM 657 O O . GLN A 1 88 ? 5.586 3.334 6.535 1 93.5 88 GLN A O 1
ATOM 662 N N . GLN A 1 89 ? 5.426 1.338 7.543 1 89.25 89 GLN A N 1
ATOM 663 C CA . GLN A 1 89 ? 6.82 1.402 7.965 1 89.25 89 GLN A CA 1
ATOM 664 C C . GLN A 1 89 ? 7.703 0.526 7.078 1 89.25 89 GLN A C 1
ATOM 666 O O . GLN A 1 89 ? 7.238 -0.48 6.535 1 89.25 89 GLN A O 1
ATOM 671 N N . TRP A 1 90 ? 8.859 1.036 6.918 1 76.94 90 TRP A N 1
ATOM 672 C CA . TRP A 1 90 ? 9.875 0.244 6.227 1 76.94 90 TRP A CA 1
ATOM 673 C C . TRP A 1 90 ? 11.023 -0.107 7.168 1 76.94 90 TRP A C 1
ATOM 675 O O . TRP A 1 90 ? 11.508 0.746 7.918 1 76.94 90 TRP A O 1
ATOM 685 N N . SER A 1 91 ? 11.172 -1.362 7.27 1 71.88 91 SER A N 1
ATOM 686 C CA . SER A 1 91 ? 12.359 -1.794 7.996 1 71.88 91 SER A CA 1
ATOM 687 C C . SER A 1 91 ? 13.273 -2.635 7.109 1 71.88 91 SER A C 1
ATOM 689 O O . SER A 1 91 ? 12.797 -3.391 6.262 1 71.88 91 SER A O 1
ATOM 691 N N . SER A 1 92 ? 14.477 -2.373 7.047 1 61.91 92 SER A N 1
ATOM 692 C CA . SER A 1 92 ? 15.461 -3.059 6.223 1 61.91 92 SER A CA 1
ATOM 693 C C . SER A 1 92 ? 15.656 -4.5 6.676 1 61.91 92 SER A C 1
ATOM 695 O O . SER A 1 92 ? 15.953 -5.379 5.859 1 61.91 92 SER A O 1
ATOM 697 N N . TYR A 1 93 ? 15.672 -4.805 7.844 1 61.94 93 TYR A N 1
ATOM 698 C CA . TYR A 1 93 ? 16 -6.141 8.32 1 61.94 93 TYR A CA 1
ATOM 699 C C . TYR A 1 93 ? 15.055 -6.578 9.43 1 61.94 93 TYR A C 1
ATOM 701 O O . TYR A 1 93 ? 15.102 -6.047 10.539 1 61.94 93 TYR A O 1
ATOM 709 N N . PRO A 1 94 ? 14.328 -7.609 9.133 1 59.19 94 PRO A N 1
ATOM 710 C CA . PRO A 1 94 ? 13.852 -8.102 7.84 1 59.19 94 PRO A CA 1
ATOM 711 C C . PRO A 1 94 ? 13.039 -7.059 7.078 1 59.19 94 PRO A C 1
ATOM 713 O O . PRO A 1 94 ? 12.453 -6.16 7.688 1 59.19 94 PRO A O 1
ATOM 716 N N . PRO A 1 95 ? 13.18 -6.992 5.738 1 64.56 95 PRO A N 1
ATOM 717 C CA . PRO A 1 95 ? 12.375 -6.016 5 1 64.56 95 PRO A CA 1
ATOM 718 C C . PRO A 1 95 ? 10.875 -6.184 5.242 1 64.56 95 PRO A C 1
ATOM 720 O O . PRO A 1 95 ? 10.297 -7.207 4.867 1 64.56 95 PRO A O 1
ATOM 723 N N . MET A 1 96 ? 10.539 -5.434 6.293 1 69.06 96 MET A N 1
ATOM 724 C CA . MET A 1 96 ? 9.125 -5.531 6.633 1 69.06 96 MET A CA 1
ATOM 725 C C . MET A 1 96 ? 8.391 -4.238 6.281 1 69.06 96 MET A C 1
ATOM 727 O O . MET A 1 96 ? 8.867 -3.146 6.59 1 69.06 96 MET A O 1
ATOM 731 N N . LEU A 1 97 ? 7.512 -4.383 5.391 1 80.06 97 LEU A N 1
ATOM 732 C CA . LEU A 1 97 ? 6.605 -3.303 5.016 1 80.06 97 LEU A CA 1
ATOM 733 C C . LEU A 1 97 ? 5.203 -3.557 5.555 1 80.06 97 LEU A C 1
ATOM 735 O O . LEU A 1 97 ? 4.449 -4.352 4.988 1 80.06 97 LEU A O 1
ATOM 739 N N . THR A 1 98 ? 4.984 -3.104 6.77 1 86.31 98 THR A N 1
ATOM 740 C CA . THR A 1 98 ? 3.682 -3.322 7.391 1 86.31 98 THR A CA 1
ATOM 741 C C . THR A 1 98 ? 2.832 -2.059 7.324 1 86.31 98 THR A C 1
ATOM 743 O O . THR A 1 98 ? 3.334 -0.953 7.539 1 86.31 98 THR A O 1
ATOM 746 N N . PHE A 1 99 ? 1.606 -2.258 7.016 1 94.31 99 PHE A N 1
ATOM 747 C CA . PHE A 1 99 ? 0.637 -1.17 6.969 1 94.31 99 PHE A CA 1
ATOM 748 C C . PHE A 1 99 ? -0.14 -1.083 8.281 1 94.31 99 PHE A C 1
ATOM 750 O O . PHE A 1 99 ? -0.388 -2.102 8.93 1 94.31 99 PHE A O 1
ATOM 757 N N . GLY A 1 100 ? -0.462 0.115 8.695 1 95.44 100 GLY A N 1
ATOM 758 C CA . GLY A 1 100 ? -1.509 0.277 9.688 1 95.44 100 GLY A CA 1
ATOM 759 C C . GLY A 1 100 ? -2.889 -0.076 9.164 1 95.44 100 GLY A C 1
ATOM 760 O O . GLY A 1 100 ? -3.051 -0.387 7.984 1 95.44 100 GLY A O 1
ATOM 761 N N . ALA A 1 101 ? -3.865 -0.025 10.078 1 95.25 101 ALA A N 1
ATOM 762 C CA . ALA A 1 101 ? -5.223 -0.436 9.734 1 95.25 101 ALA A CA 1
ATOM 763 C C . ALA A 1 101 ? -5.918 0.626 8.883 1 95.25 101 ALA A C 1
ATOM 765 O O . ALA A 1 101 ? -6.934 0.351 8.242 1 95.25 101 ALA A O 1
ATOM 766 N N . GLY A 1 102 ? -5.43 1.86 8.867 1 97.56 102 GLY A N 1
ATOM 767 C CA . GLY A 1 102 ? -5.992 2.926 8.047 1 97.56 102 GLY A CA 1
ATOM 768 C C . GLY A 1 102 ? -6.852 3.893 8.844 1 97.56 102 GLY A C 1
ATOM 769 O O . GLY A 1 102 ? -7.395 3.531 9.891 1 97.56 102 GLY A O 1
ATOM 770 N N . THR A 1 103 ? -6.969 5.141 8.422 1 98.44 103 THR A N 1
ATOM 771 C CA . THR A 1 103 ? -7.875 6.184 8.891 1 98.44 103 THR A CA 1
ATOM 772 C C . THR A 1 103 ? -8.789 6.652 7.766 1 98.44 103 THR A C 1
ATOM 774 O O . THR A 1 103 ? -8.32 7.152 6.742 1 98.44 103 THR A O 1
ATOM 777 N N . LYS A 1 104 ? -10.039 6.457 7.93 1 98.38 104 LYS A N 1
ATOM 778 C CA . LYS A 1 104 ? -11 6.91 6.926 1 98.38 104 LYS A CA 1
ATOM 779 C C . LYS A 1 104 ? -11.406 8.359 7.172 1 98.38 104 LYS A C 1
ATOM 781 O O . LYS A 1 104 ? -11.922 8.695 8.234 1 98.38 104 LYS A O 1
ATOM 786 N N . LEU A 1 105 ? -11.102 9.164 6.203 1 98.25 105 LEU A N 1
ATOM 787 C CA . LEU A 1 105 ? -11.508 10.57 6.234 1 98.25 105 LEU A CA 1
ATOM 788 C C . LEU A 1 105 ? -12.742 10.797 5.375 1 98.25 105 LEU A C 1
ATOM 790 O O . LEU A 1 105 ? -12.711 10.578 4.16 1 98.25 105 LEU A O 1
ATOM 794 N N . GLU A 1 106 ? -13.797 11.203 5.941 1 97.5 106 GLU A N 1
ATOM 795 C CA . GLU A 1 106 ? -15.047 11.461 5.238 1 97.5 106 GLU A CA 1
ATOM 796 C C . GLU A 1 106 ? -15.43 12.938 5.309 1 97.5 106 GLU A C 1
ATOM 798 O O . GLU A 1 106 ? -14.992 13.648 6.211 1 97.5 106 GLU A O 1
ATOM 803 N N . LEU A 1 107 ? -16.203 13.312 4.383 1 95.38 107 LEU A N 1
ATOM 804 C CA . LEU A 1 107 ? -16.703 14.68 4.395 1 95.38 107 LEU A CA 1
ATOM 805 C C . LEU A 1 107 ? -17.859 14.82 5.379 1 95.38 107 LEU A C 1
ATOM 807 O O . LEU A 1 107 ? -18.719 13.93 5.477 1 95.38 107 LEU A O 1
ATOM 811 N N . LYS A 1 108 ? -17.734 15.883 6.074 1 89.56 108 LYS A N 1
ATOM 812 C CA . LYS A 1 108 ? -18.844 16.219 6.965 1 89.56 108 LYS A CA 1
ATOM 813 C C . LYS A 1 108 ? -20.031 16.766 6.18 1 89.56 108 LYS A C 1
ATOM 815 O O . LYS A 1 108 ? -19.859 17.438 5.156 1 89.56 108 LYS A O 1
ATOM 820 N N . GLN B 1 1 ? 9.156 8.938 -12.664 1 70.31 1 GLN B N 1
ATOM 821 C CA . GLN B 1 1 ? 8.328 7.965 -11.961 1 70.31 1 GLN B CA 1
ATOM 822 C C . GLN B 1 1 ? 8.219 6.664 -12.75 1 70.31 1 GLN B C 1
ATOM 824 O O . GLN B 1 1 ? 8.133 6.684 -13.984 1 70.31 1 GLN B O 1
ATOM 829 N N . ILE B 1 2 ? 8.539 5.551 -12.164 1 82.06 2 ILE B N 1
ATOM 830 C CA . ILE B 1 2 ? 8.383 4.258 -12.812 1 82.06 2 ILE B CA 1
ATOM 831 C C . ILE B 1 2 ? 6.906 3.891 -12.891 1 82.06 2 ILE B C 1
ATOM 833 O O . ILE B 1 2 ? 6.184 3.98 -11.891 1 82.06 2 ILE B O 1
ATOM 837 N N . LEU B 1 3 ? 6.438 3.648 -14.023 1 88.62 3 LEU B N 1
ATOM 838 C CA . LEU B 1 3 ? 5.051 3.24 -14.219 1 88.62 3 LEU B CA 1
ATOM 839 C C . LEU B 1 3 ? 4.914 1.725 -14.125 1 88.62 3 LEU B C 1
ATOM 841 O O . LEU B 1 3 ? 5.707 0.985 -14.711 1 88.62 3 LEU B O 1
ATOM 845 N N . LEU B 1 4 ? 4.023 1.32 -13.359 1 94.19 4 LEU B N 1
ATOM 846 C CA . LEU B 1 4 ? 3.721 -0.1 -13.227 1 94.19 4 LEU B CA 1
ATOM 847 C C . LEU B 1 4 ? 2.357 -0.424 -13.828 1 94.19 4 LEU B C 1
ATOM 849 O O . LEU B 1 4 ? 1.362 0.229 -13.508 1 94.19 4 LEU B O 1
ATOM 853 N N . THR B 1 5 ? 2.348 -1.403 -14.727 1 97 5 THR B N 1
ATOM 854 C CA . THR B 1 5 ? 1.104 -1.844 -15.344 1 97 5 THR B CA 1
ATOM 855 C C . THR B 1 5 ? 0.778 -3.279 -14.945 1 97 5 THR B C 1
ATOM 857 O O . THR B 1 5 ? 1.578 -4.191 -15.172 1 97 5 THR B O 1
ATOM 860 N N . GLN B 1 6 ? -0.398 -3.41 -14.367 1 98.19 6 GLN B N 1
ATOM 861 C CA . GLN B 1 6 ? -0.809 -4.75 -13.953 1 98.19 6 GLN B CA 1
ATOM 862 C C . GLN B 1 6 ? -1.811 -5.344 -14.938 1 98.19 6 GLN B C 1
ATOM 864 O O . GLN B 1 6 ? -2.66 -4.629 -15.477 1 98.19 6 GLN B O 1
ATOM 869 N N . SER B 1 7 ? -1.613 -6.688 -15.102 1 98 7 SER B N 1
ATOM 870 C CA . SER B 1 7 ? -2.514 -7.402 -16 1 98 7 SER B CA 1
ATOM 871 C C . SER B 1 7 ? -2.82 -8.805 -15.477 1 98 7 SER B C 1
ATOM 873 O O . SER B 1 7 ? -1.925 -9.5 -15 1 98 7 SER B O 1
ATOM 875 N N . PRO B 1 8 ? -4.105 -9.25 -15.719 1 98.12 8 PRO B N 1
ATOM 876 C CA . PRO B 1 8 ? -5.246 -8.445 -16.172 1 98.12 8 PRO B CA 1
ATOM 877 C C . PRO B 1 8 ? -5.746 -7.48 -15.094 1 98.12 8 PRO B C 1
ATOM 879 O O . PRO B 1 8 ? -5.289 -7.531 -13.945 1 98.12 8 PRO B O 1
ATOM 882 N N . ALA B 1 9 ? -6.559 -6.535 -15.5 1 97.31 9 ALA B N 1
ATOM 883 C CA . ALA B 1 9 ? -7.164 -5.641 -14.516 1 97.31 9 ALA B CA 1
ATOM 884 C C . ALA B 1 9 ? -8.125 -6.402 -13.602 1 97.31 9 ALA B C 1
ATOM 886 O O . ALA B 1 9 ? -8.18 -6.145 -12.398 1 97.31 9 ALA B O 1
ATOM 887 N N . ILE B 1 10 ? -8.891 -7.266 -14.258 1 97.62 10 ILE B N 1
ATOM 888 C CA . ILE B 1 10 ? -9.844 -8.102 -13.539 1 97.62 10 ILE B CA 1
ATOM 889 C C . ILE B 1 10 ? -9.758 -9.539 -14.039 1 97.62 10 ILE B C 1
ATOM 891 O O . ILE B 1 10 ? -9.633 -9.773 -15.25 1 97.62 10 ILE B O 1
ATOM 895 N N . MET B 1 11 ? -9.82 -10.477 -13.188 1 97.31 11 MET B N 1
ATOM 896 C CA . MET B 1 11 ? -9.891 -11.883 -13.562 1 97.31 11 MET B CA 1
ATOM 897 C C . MET B 1 11 ? -10.773 -12.664 -12.602 1 97.31 11 MET B C 1
ATOM 899 O O . MET B 1 11 ? -10.93 -12.281 -11.438 1 97.31 11 MET B O 1
ATOM 903 N N . SER B 1 12 ? -11.422 -13.672 -13.055 1 97.44 12 SER B N 1
ATOM 904 C CA . SER B 1 12 ? -12.258 -14.562 -12.273 1 97.44 12 SER B CA 1
ATOM 905 C C . SER B 1 12 ? -11.703 -15.984 -12.273 1 97.44 12 SER B C 1
ATOM 907 O O . SER B 1 12 ? -11.211 -16.469 -13.297 1 97.44 12 SER B O 1
ATOM 909 N N . ALA B 1 13 ? -11.727 -16.625 -11.148 1 97.31 13 ALA B N 1
ATOM 910 C CA . ALA B 1 13 ? -11.227 -18 -11.039 1 97.31 13 ALA B CA 1
ATOM 911 C C . ALA B 1 13 ? -12 -18.781 -9.977 1 97.31 13 ALA B C 1
ATOM 913 O O . ALA B 1 13 ? -12.57 -18.188 -9.055 1 97.31 13 ALA B O 1
ATOM 914 N N . SER B 1 14 ? -12.031 -20.078 -10.086 1 97.44 14 SER B N 1
ATOM 915 C CA . SER B 1 14 ? -12.664 -20.969 -9.117 1 97.44 14 SER B CA 1
ATOM 916 C C . SER B 1 14 ? -11.633 -21.531 -8.141 1 97.44 14 SER B C 1
ATOM 918 O O . SER B 1 14 ? -10.461 -21.688 -8.492 1 97.44 14 SER B O 1
ATOM 920 N N . PRO B 1 15 ? -12.141 -21.812 -6.93 1 97 15 PRO B N 1
ATOM 921 C CA . PRO B 1 15 ? -11.211 -22.453 -5.992 1 97 15 PRO B CA 1
ATOM 922 C C . PRO B 1 15 ? -10.523 -23.672 -6.59 1 97 15 PRO B C 1
ATOM 924 O O . PRO B 1 15 ? -11.156 -24.453 -7.309 1 97 15 PRO B O 1
ATOM 927 N N . GLY B 1 16 ? -9.266 -23.766 -6.344 1 97.75 16 GLY B N 1
ATOM 928 C CA . GLY B 1 16 ? -8.492 -24.891 -6.848 1 97.75 16 GLY B CA 1
ATOM 929 C C . GLY B 1 16 ? -7.691 -24.562 -8.086 1 97.75 16 GLY B C 1
ATOM 930 O O . GLY B 1 16 ? -6.738 -25.266 -8.43 1 97.75 16 GLY B O 1
ATOM 931 N N . GLN B 1 17 ? -8.055 -23.516 -8.719 1 98.06 17 GLN B N 1
ATOM 932 C CA . GLN B 1 17 ? -7.387 -23.125 -9.961 1 98.06 17 GLN B CA 1
ATOM 933 C C . GLN B 1 17 ? -6.086 -22.375 -9.68 1 98.06 17 GLN B C 1
ATOM 935 O O . GLN B 1 17 ? -5.938 -21.75 -8.625 1 98.06 17 GLN B O 1
ATOM 940 N N . LYS B 1 18 ? -5.148 -22.531 -10.594 1 98.25 18 LYS B N 1
ATOM 941 C CA . LYS B 1 18 ? -3.932 -21.719 -10.578 1 98.25 18 LYS B CA 1
ATOM 942 C C . LYS B 1 18 ? -4.145 -20.391 -11.305 1 98.25 18 LYS B C 1
ATOM 944 O O . LYS B 1 18 ? -4.648 -20.375 -12.43 1 98.25 18 LYS B O 1
ATOM 949 N N . VAL B 1 19 ? -3.85 -19.328 -10.68 1 97.94 19 VAL B N 1
ATOM 950 C CA . VAL B 1 19 ? -3.99 -18.016 -11.32 1 97.94 19 VAL B CA 1
ATOM 951 C C . VAL B 1 19 ? -2.664 -17.266 -11.258 1 97.94 19 VAL B C 1
ATOM 953 O O . VAL B 1 19 ? -1.911 -17.406 -10.289 1 97.94 19 VAL B O 1
ATOM 956 N N . THR B 1 20 ? -2.404 -16.562 -12.32 1 98.62 20 THR B N 1
ATOM 957 C CA . THR B 1 20 ? -1.21 -15.727 -12.398 1 98.62 20 THR B CA 1
ATOM 958 C C . THR B 1 20 ? -1.564 -14.312 -12.852 1 98.62 20 THR B C 1
ATOM 960 O O . THR B 1 20 ? -2.377 -14.133 -13.766 1 98.62 20 THR B O 1
ATOM 963 N N . MET B 1 21 ? -1.047 -13.352 -12.242 1 98.56 21 MET B N 1
ATOM 964 C CA . MET B 1 21 ? -1.146 -11.953 -12.648 1 98.56 21 MET B CA 1
ATOM 965 C C . MET B 1 21 ? 0.236 -11.32 -12.781 1 98.56 21 MET B C 1
ATOM 967 O O . MET B 1 21 ? 1.189 -11.773 -12.141 1 98.56 21 MET B O 1
ATOM 971 N N . THR B 1 22 ? 0.308 -10.367 -13.578 1 98.56 22 THR B N 1
ATOM 972 C CA . THR B 1 22 ? 1.629 -9.852 -13.914 1 98.56 22 THR B CA 1
ATOM 973 C C . THR B 1 22 ? 1.709 -8.352 -13.617 1 98.56 22 THR B C 1
ATOM 975 O O . THR B 1 22 ? 0.683 -7.672 -13.539 1 98.56 22 THR B O 1
ATOM 978 N N . CYS B 1 23 ? 2.863 -7.824 -13.383 1 98.06 23 CYS B N 1
ATOM 979 C CA . CYS B 1 23 ? 3.238 -6.426 -13.203 1 98.06 23 CYS B CA 1
ATOM 980 C C . CYS B 1 23 ? 4.41 -6.055 -14.102 1 98.06 23 CYS B C 1
ATOM 982 O O . CYS B 1 23 ? 5.496 -6.625 -13.977 1 98.06 23 CYS B O 1
ATOM 984 N N . SER B 1 24 ? 4.234 -5.18 -15.039 1 97.38 24 SER B N 1
ATOM 985 C CA . SER B 1 24 ? 5.281 -4.68 -15.922 1 97.38 24 SER B CA 1
ATOM 986 C C . SER B 1 24 ? 5.73 -3.281 -15.516 1 97.38 24 SER B C 1
ATOM 988 O O . SER B 1 24 ? 4.902 -2.395 -15.297 1 97.38 24 SER B O 1
ATOM 990 N N . ALA B 1 25 ? 6.984 -3.133 -15.391 1 93.69 25 ALA B N 1
ATOM 991 C CA . ALA B 1 25 ? 7.543 -1.829 -15.047 1 93.69 25 ALA B CA 1
ATOM 992 C C . ALA B 1 25 ? 8.07 -1.112 -16.281 1 93.69 25 ALA B C 1
ATOM 994 O O . ALA B 1 25 ? 8.602 -1.748 -17.203 1 93.69 25 ALA B O 1
ATOM 995 N N . SER B 1 26 ? 7.965 0.2 -16.312 1 93.31 26 SER B N 1
ATOM 996 C CA . SER B 1 26 ? 8.422 0.991 -17.453 1 93.31 26 SER B CA 1
ATOM 997 C C . SER B 1 26 ? 9.938 0.997 -17.547 1 93.31 26 SER B C 1
ATOM 999 O O . SER B 1 26 ? 10.5 1.356 -18.594 1 93.31 26 SER B O 1
ATOM 1001 N N . SER B 1 27 ? 10.617 0.721 -16.516 1 90.19 27 SER B N 1
ATOM 1002 C CA . SER B 1 27 ? 12.062 0.548 -16.469 1 90.19 27 SER B CA 1
ATOM 1003 C C . SER B 1 27 ? 12.453 -0.527 -15.461 1 90.19 27 SER B C 1
ATOM 1005 O O . SER B 1 27 ? 11.625 -0.983 -14.68 1 90.19 27 SER B O 1
ATOM 1007 N N . SER B 1 28 ? 13.68 -0.925 -15.586 1 89.12 28 SER B N 1
ATOM 1008 C CA . SER B 1 28 ? 14.148 -2.01 -14.727 1 89.12 28 SER B CA 1
ATOM 1009 C C . SER B 1 28 ? 14.016 -1.645 -13.25 1 89.12 28 SER B C 1
ATOM 1011 O O . SER B 1 28 ? 14.305 -0.512 -12.859 1 89.12 28 SER B O 1
ATOM 1013 N N . VAL B 1 29 ? 13.469 -2.533 -12.492 1 86.06 29 VAL B N 1
ATOM 1014 C CA . VAL B 1 29 ? 13.344 -2.371 -11.047 1 86.06 29 VAL B CA 1
ATOM 1015 C C . VAL B 1 29 ? 14.047 -3.525 -10.344 1 86.06 29 VAL B C 1
ATOM 1017 O O . VAL B 1 29 ? 14.047 -4.66 -10.828 1 86.06 29 VAL B O 1
ATOM 1020 N N . SER B 1 30 ? 14.602 -3.238 -9.211 1 80.88 30 SER B N 1
ATOM 1021 C CA . SER B 1 30 ? 15.375 -4.254 -8.508 1 80.88 30 SER B CA 1
ATOM 1022 C C . SER B 1 30 ? 14.469 -5.164 -7.68 1 80.88 30 SER B C 1
ATOM 1024 O O . SER B 1 30 ? 14.656 -6.383 -7.656 1 80.88 30 SER B O 1
ATOM 1026 N N . TYR B 1 31 ? 13.5 -4.547 -6.969 1 85 31 TYR B N 1
ATOM 1027 C CA . TYR B 1 31 ? 12.68 -5.316 -6.039 1 85 31 TYR B CA 1
ATOM 1028 C C . TYR B 1 31 ? 11.203 -5.012 -6.242 1 85 31 TYR B C 1
ATOM 1030 O O . TYR B 1 31 ? 10.82 -3.859 -6.457 1 85 31 TYR B O 1
ATOM 1038 N N . MET B 1 32 ? 10.516 -6.09 -6.219 1 91.38 32 MET B N 1
ATOM 1039 C CA . MET B 1 32 ? 9.062 -5.973 -6.352 1 91.38 32 MET B CA 1
ATOM 1040 C C . MET B 1 32 ? 8.359 -6.531 -5.117 1 91.38 32 MET B C 1
ATOM 1042 O O . MET B 1 32 ? 8.812 -7.52 -4.535 1 91.38 32 MET B O 1
ATOM 1046 N N . TYR B 1 33 ? 7.312 -5.906 -4.727 1 92.94 33 TYR B N 1
ATOM 1047 C CA . TYR B 1 33 ? 6.453 -6.344 -3.631 1 92.94 33 TYR B CA 1
ATOM 1048 C C . TYR B 1 33 ? 5.027 -6.57 -4.117 1 92.94 33 TYR B C 1
ATOM 1050 O O . TYR B 1 33 ? 4.543 -5.859 -5 1 92.94 33 TYR B O 1
ATOM 1058 N N . TRP B 1 34 ? 4.402 -7.566 -3.566 1 96.56 34 TRP B N 1
ATOM 1059 C CA . TRP B 1 34 ? 2.998 -7.832 -3.863 1 96.56 34 TRP B CA 1
ATOM 1060 C C . TRP B 1 34 ? 2.148 -7.754 -2.598 1 96.56 34 TRP B C 1
ATOM 1062 O O . TRP B 1 34 ? 2.553 -8.242 -1.541 1 96.56 34 TRP B O 1
ATOM 1072 N N . TYR B 1 35 ? 1.016 -7.137 -2.754 1 96.56 35 TYR B N 1
ATOM 1073 C CA . TYR B 1 35 ? 0.083 -6.961 -1.646 1 96.56 35 TYR B CA 1
ATOM 1074 C C . TYR B 1 35 ? -1.303 -7.477 -2.012 1 96.56 35 TYR B C 1
ATOM 1076 O O . TYR B 1 35 ? -1.714 -7.406 -3.172 1 96.56 35 TYR B O 1
ATOM 1084 N N . GLN B 1 36 ? -1.969 -8.023 -1.028 1 98.12 36 GLN B N 1
ATOM 1085 C CA . GLN B 1 36 ? -3.379 -8.391 -1.117 1 98.12 36 GLN B CA 1
ATOM 1086 C C . GLN B 1 36 ? -4.25 -7.422 -0.322 1 98.12 36 GLN B C 1
ATOM 1088 O O . GLN B 1 36 ? -3.932 -7.09 0.821 1 98.12 36 GLN B O 1
ATOM 1093 N N . GLN B 1 37 ? -5.266 -6.93 -0.98 1 98 37 GLN B N 1
ATOM 1094 C CA . GLN B 1 37 ? -6.148 -6.035 -0.241 1 98 37 GLN B CA 1
ATOM 1095 C C . GLN B 1 37 ? -7.609 -6.449 -0.401 1 98 37 GLN B C 1
ATOM 1097 O O . GLN B 1 37 ? -8.148 -6.426 -1.51 1 98 37 GLN B O 1
ATOM 1102 N N . LYS B 1 38 ? -8.164 -6.844 0.708 1 96.44 38 LYS B N 1
ATOM 1103 C CA . LYS B 1 38 ? -9.594 -7.121 0.745 1 96.44 38 LYS B CA 1
ATOM 1104 C C . LYS B 1 38 ? -10.398 -5.848 1.006 1 96.44 38 LYS B C 1
ATOM 1106 O O . LYS B 1 38 ? -9.883 -4.895 1.6 1 96.44 38 LYS B O 1
ATOM 1111 N N . PRO B 1 39 ? -11.602 -5.844 0.494 1 92.75 39 PRO B N 1
ATOM 1112 C CA . PRO B 1 39 ? -12.422 -4.652 0.708 1 92.75 39 PRO B CA 1
ATOM 1113 C C . PRO B 1 39 ? -12.461 -4.215 2.17 1 92.75 39 PRO B C 1
ATOM 1115 O O . PRO B 1 39 ? -12.734 -5.031 3.055 1 92.75 39 PRO B O 1
ATOM 1118 N N . GLY B 1 40 ? -12.117 -2.938 2.354 1 89.19 40 GLY B N 1
ATOM 1119 C CA . GLY B 1 40 ? -12.219 -2.369 3.688 1 89.19 40 GLY B CA 1
ATOM 1120 C C . GLY B 1 40 ? -11.016 -2.67 4.562 1 89.19 40 GLY B C 1
ATOM 1121 O O . GLY B 1 40 ? -11.023 -2.373 5.758 1 89.19 40 GLY B O 1
ATOM 1122 N N . SER B 1 41 ? -10.023 -3.32 4.062 1 94.81 41 SER B N 1
ATOM 1123 C CA . SER B 1 41 ? -8.82 -3.678 4.812 1 94.81 41 SER B CA 1
ATOM 1124 C C . SER B 1 41 ? -7.59 -2.99 4.238 1 94.81 41 SER B C 1
ATOM 1126 O O . SER B 1 41 ? -7.609 -2.512 3.102 1 94.81 41 SER B O 1
ATOM 1128 N N . SER B 1 42 ? -6.637 -2.916 5.094 1 95.5 42 SER B N 1
ATOM 1129 C CA . SER B 1 42 ? -5.352 -2.408 4.617 1 95.5 42 SER B CA 1
ATOM 1130 C C . SER B 1 42 ? -4.645 -3.432 3.734 1 95.5 4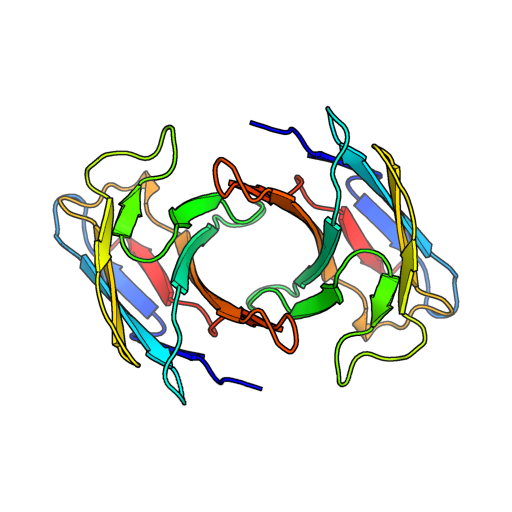2 SER B C 1
ATOM 1132 O O . SER B 1 42 ? -4.938 -4.629 3.805 1 95.5 42 SER B O 1
ATOM 1134 N N . PRO B 1 43 ? -3.734 -2.967 2.891 1 95.69 43 PRO B N 1
ATOM 1135 C CA . PRO B 1 43 ? -2.938 -3.914 2.107 1 95.69 43 PRO B CA 1
ATOM 1136 C C . PRO B 1 43 ? -2.107 -4.852 2.982 1 95.69 43 PRO B C 1
ATOM 1138 O O . PRO B 1 43 ? -1.447 -4.402 3.922 1 95.69 43 PRO B O 1
ATOM 1141 N N . ARG B 1 44 ? -2.146 -6.152 2.641 1 94.31 44 ARG B N 1
ATOM 1142 C CA . ARG B 1 44 ? -1.372 -7.195 3.305 1 94.31 44 ARG B CA 1
ATOM 1143 C C . ARG B 1 44 ? -0.204 -7.648 2.436 1 94.31 44 ARG B C 1
ATOM 1145 O O . ARG B 1 44 ? -0.398 -8.055 1.287 1 94.31 44 ARG B O 1
ATOM 1152 N N . LEU B 1 45 ? 0.983 -7.594 3.053 1 93.62 45 LEU B N 1
ATOM 1153 C CA . LEU B 1 45 ? 2.166 -8.016 2.309 1 93.62 45 LEU B CA 1
ATOM 1154 C C . LEU B 1 45 ? 2.145 -9.516 2.059 1 93.62 45 LEU B C 1
ATOM 1156 O O . LEU B 1 45 ? 1.939 -10.305 2.988 1 93.62 45 LEU B O 1
ATOM 1160 N N . LEU B 1 46 ? 2.363 -9.977 0.792 1 95.75 46 LEU B N 1
ATOM 1161 C CA . LEU B 1 46 ? 2.434 -11.391 0.425 1 95.75 46 LEU B CA 1
ATOM 1162 C C . LEU B 1 46 ? 3.861 -11.781 0.058 1 95.75 46 LEU B C 1
ATOM 1164 O O . LEU B 1 46 ? 4.387 -12.781 0.569 1 95.75 46 LEU B O 1
ATOM 1168 N N . ILE B 1 47 ? 4.422 -11 -0.875 1 95.19 47 ILE B N 1
ATOM 1169 C CA . ILE B 1 47 ? 5.738 -11.273 -1.437 1 95.19 47 ILE B CA 1
ATOM 1170 C C . ILE B 1 47 ? 6.641 -10.055 -1.258 1 95.19 47 ILE B C 1
ATOM 1172 O O . ILE B 1 47 ? 6.234 -8.922 -1.551 1 95.19 47 ILE B O 1
ATOM 1176 N N . TYR B 1 48 ? 7.812 -10.195 -0.769 1 92.06 48 TYR B N 1
ATOM 1177 C CA . TYR B 1 48 ? 8.781 -9.109 -0.676 1 92.06 48 TYR B CA 1
ATOM 1178 C C . TYR B 1 48 ? 10.07 -9.469 -1.406 1 92.06 48 TYR B C 1
ATOM 1180 O O . TYR B 1 48 ? 10.43 -10.641 -1.514 1 92.06 48 TYR B O 1
ATOM 1188 N N . ASP B 1 49 ? 10.734 -8.398 -1.906 1 89.69 49 ASP B N 1
ATOM 1189 C CA . ASP B 1 49 ? 11.984 -8.57 -2.635 1 89.69 49 ASP B CA 1
ATOM 1190 C C . ASP B 1 49 ? 11.836 -9.602 -3.75 1 89.69 49 ASP B C 1
ATOM 1192 O O . ASP B 1 49 ? 12.633 -10.539 -3.852 1 89.69 49 ASP B O 1
ATOM 1196 N N . THR B 1 50 ? 10.672 -9.578 -4.438 1 93.06 50 THR B N 1
ATOM 1197 C CA . THR B 1 50 ? 10.406 -10.258 -5.703 1 93.06 50 THR B CA 1
ATOM 1198 C C . THR B 1 50 ? 9.867 -11.664 -5.457 1 93.06 50 THR B C 1
ATOM 1200 O O . THR B 1 50 ? 8.844 -12.047 -6.023 1 93.06 50 THR B O 1
ATOM 1203 N N . SER B 1 51 ? 10.539 -12.414 -4.57 1 95.88 51 SER B N 1
ATOM 1204 C CA . SER B 1 51 ? 10.125 -13.812 -4.551 1 95.88 51 SER B CA 1
ATOM 1205 C C . SER B 1 51 ? 10.07 -14.352 -3.123 1 95.88 51 SER B C 1
ATOM 1207 O O . SER B 1 51 ? 9.82 -15.539 -2.912 1 95.88 51 SER B O 1
ATOM 1209 N N . ASN B 1 52 ? 10.336 -13.523 -2.16 1 94.19 52 ASN B N 1
ATOM 1210 C CA . ASN B 1 52 ? 10.281 -14 -0.783 1 94.19 52 ASN B CA 1
ATOM 1211 C C . ASN B 1 52 ? 8.859 -13.961 -0.229 1 94.19 52 ASN B C 1
ATOM 1213 O O . ASN B 1 52 ? 8.18 -12.938 -0.327 1 94.19 52 ASN B O 1
ATOM 1217 N N . LEU B 1 53 ? 8.484 -15.031 0.398 1 95.12 53 LEU B N 1
ATOM 1218 C CA . LEU B 1 53 ? 7.156 -15.141 0.994 1 95.12 53 LEU B CA 1
ATOM 1219 C C . LEU B 1 53 ? 7.121 -14.484 2.371 1 95.12 53 LEU B C 1
ATOM 1221 O O . LEU B 1 53 ? 7.965 -14.773 3.223 1 95.12 53 LEU B O 1
ATOM 1225 N N . ALA B 1 54 ? 6.148 -13.617 2.602 1 92.12 54 ALA B N 1
ATOM 1226 C CA . ALA B 1 54 ? 6.031 -12.961 3.9 1 92.12 54 ALA B CA 1
ATOM 1227 C C . ALA B 1 54 ? 5.578 -13.945 4.973 1 92.12 54 ALA B C 1
ATOM 1229 O O . ALA B 1 54 ? 4.93 -14.945 4.672 1 92.12 54 ALA B O 1
ATOM 1230 N N . SER B 1 55 ? 5.918 -13.633 6.207 1 89.25 55 SER B N 1
ATOM 1231 C CA . SER B 1 55 ? 5.551 -14.5 7.32 1 89.25 55 SER B CA 1
ATOM 1232 C C . SER B 1 55 ? 4.039 -14.656 7.422 1 89.25 55 SER B C 1
ATOM 1234 O O . SER B 1 55 ? 3.297 -13.68 7.309 1 89.25 55 SER B O 1
ATOM 1236 N N . GLY B 1 56 ? 3.592 -15.914 7.574 1 92.12 56 GLY B N 1
ATOM 1237 C CA . GLY B 1 56 ? 2.182 -16.188 7.789 1 92.12 56 GLY B CA 1
ATOM 1238 C C . GLY B 1 56 ? 1.397 -16.328 6.496 1 92.12 56 GLY B C 1
ATOM 1239 O O . GLY B 1 56 ? 0.205 -16.641 6.516 1 92.12 56 GLY B O 1
ATOM 1240 N N . VAL B 1 57 ? 2.023 -16.031 5.387 1 95.44 57 VAL B N 1
ATOM 1241 C CA . VAL B 1 57 ? 1.362 -16.172 4.09 1 95.44 57 VAL B CA 1
ATOM 1242 C C . VAL B 1 57 ? 1.45 -17.609 3.607 1 95.44 57 VAL B C 1
ATOM 1244 O O . VAL B 1 57 ? 2.52 -18.219 3.65 1 95.44 57 VAL B O 1
ATOM 1247 N N . PRO B 1 58 ? 0.332 -18.109 3.191 1 97.75 58 PRO B N 1
ATOM 1248 C CA . PRO B 1 58 ? 0.369 -19.5 2.721 1 97.75 58 PRO B CA 1
ATOM 1249 C C . PRO B 1 58 ? 1.358 -19.703 1.576 1 97.75 58 PRO B C 1
ATOM 1251 O O . PRO B 1 58 ? 1.53 -18.828 0.735 1 97.75 58 PRO B O 1
ATOM 1254 N N . VAL B 1 59 ? 1.881 -20.953 1.461 1 97.56 59 VAL B N 1
ATOM 1255 C CA . VAL B 1 59 ? 2.938 -21.281 0.513 1 97.56 59 VAL B CA 1
ATOM 1256 C C . VAL B 1 59 ? 2.363 -21.344 -0.901 1 97.56 59 VAL B C 1
ATOM 1258 O O . VAL B 1 59 ? 3.109 -21.422 -1.879 1 97.56 59 VAL B O 1
ATOM 1261 N N . ARG B 1 60 ? 1.047 -21.234 -1.03 1 97.88 60 ARG B N 1
ATOM 1262 C CA . ARG B 1 60 ? 0.45 -21.266 -2.361 1 97.88 60 ARG B CA 1
ATOM 1263 C C . ARG B 1 60 ? 0.708 -19.969 -3.113 1 97.88 60 ARG B C 1
ATOM 1265 O O . ARG B 1 60 ? 0.484 -19.891 -4.32 1 97.88 60 ARG B O 1
ATOM 1272 N N . PHE B 1 61 ? 1.058 -18.953 -2.428 1 98.69 61 PHE B N 1
ATOM 1273 C CA . PHE B 1 61 ? 1.442 -17.703 -3.064 1 98.69 61 PHE B CA 1
ATOM 1274 C C . PHE B 1 61 ? 2.922 -17.719 -3.43 1 98.69 61 PHE B C 1
ATOM 1276 O O . PHE B 1 61 ? 3.766 -18.078 -2.609 1 98.69 61 PHE B O 1
ATOM 1283 N N . SER B 1 62 ? 3.242 -17.234 -4.668 1 98.69 62 SER B N 1
ATOM 1284 C CA . SER B 1 62 ? 4.641 -17.125 -5.082 1 98.69 62 SER B CA 1
ATOM 1285 C C . SER B 1 62 ? 4.852 -15.945 -6.02 1 98.69 62 SER B C 1
ATOM 1287 O O . SER B 1 62 ? 3.979 -15.625 -6.828 1 98.69 62 SER B O 1
ATOM 1289 N N . GLY B 1 63 ? 5.906 -15.289 -5.855 1 98.25 63 GLY B N 1
ATOM 1290 C CA . GLY B 1 63 ? 6.309 -14.203 -6.734 1 98.25 63 GLY B CA 1
ATOM 1291 C C . GLY B 1 63 ? 7.523 -14.539 -7.578 1 98.25 63 GLY B C 1
ATOM 1292 O O . GLY B 1 63 ? 8.383 -15.32 -7.156 1 98.25 63 GLY B O 1
ATOM 1293 N N . SER B 1 64 ? 7.539 -14.016 -8.75 1 97.88 64 SER B N 1
ATOM 1294 C CA . SER B 1 64 ? 8.68 -14.195 -9.633 1 97.88 64 SER B CA 1
ATOM 1295 C C . SER B 1 64 ? 8.836 -13.008 -10.578 1 97.88 64 SER B C 1
ATOM 1297 O O . SER B 1 64 ? 7.965 -12.141 -10.641 1 97.88 64 SER B O 1
ATOM 1299 N N . GLY B 1 65 ? 10.008 -12.992 -11.289 1 96.69 65 GLY B N 1
ATOM 1300 C CA . GLY B 1 65 ? 10.234 -11.961 -12.289 1 96.69 65 GLY B CA 1
ATOM 1301 C C . GLY B 1 65 ? 11.586 -11.281 -12.148 1 96.69 65 GLY B C 1
ATOM 1302 O O . GLY B 1 65 ? 12.344 -11.578 -11.219 1 96.69 65 GLY B O 1
ATOM 1303 N N . SER B 1 66 ? 11.82 -10.469 -13.141 1 94.44 66 SER B N 1
ATOM 1304 C CA . SER B 1 66 ? 13.047 -9.68 -13.172 1 94.44 66 SER B CA 1
ATOM 1305 C C . SER B 1 66 ? 12.945 -8.531 -14.172 1 94.44 66 SER B C 1
ATOM 1307 O O . SER B 1 66 ? 12.055 -8.516 -15.016 1 94.44 66 SER B O 1
ATOM 1309 N N . ALA B 1 67 ? 13.859 -7.621 -13.984 1 93.62 67 ALA B N 1
ATOM 1310 C CA . ALA B 1 67 ? 13.953 -6.484 -14.891 1 93.62 67 ALA B CA 1
ATOM 1311 C C . ALA B 1 67 ? 12.641 -5.699 -14.922 1 93.62 67 ALA B C 1
ATOM 1313 O O . ALA B 1 67 ? 12.344 -4.941 -14 1 93.62 67 ALA B O 1
ATOM 1314 N N . THR B 1 68 ? 11.812 -5.969 -15.953 1 95 68 THR B N 1
ATOM 1315 C CA . THR B 1 68 ? 10.625 -5.133 -16.078 1 95 68 THR B CA 1
ATOM 1316 C C . THR B 1 68 ? 9.359 -5.98 -15.961 1 95 68 THR B C 1
ATOM 1318 O O . THR B 1 68 ? 8.242 -5.461 -16.062 1 95 68 THR B O 1
ATOM 1321 N N . SER B 1 69 ? 9.539 -7.273 -15.727 1 96.88 69 SER B N 1
ATOM 1322 C CA . SER B 1 69 ? 8.391 -8.172 -15.766 1 96.88 69 SER B CA 1
ATOM 1323 C C . SER B 1 69 ? 8.32 -9.039 -14.508 1 96.88 69 SER B C 1
ATOM 1325 O O . SER B 1 69 ? 9.242 -9.805 -14.227 1 96.88 69 SER B O 1
ATOM 1327 N N . TYR B 1 70 ? 7.219 -8.961 -13.836 1 97.62 70 TYR B N 1
ATOM 1328 C CA . TYR B 1 70 ? 7.043 -9.672 -12.57 1 97.62 70 TYR B CA 1
ATOM 1329 C C . TYR B 1 70 ? 5.668 -10.32 -12.5 1 97.62 70 TYR B C 1
ATOM 1331 O O . TYR B 1 70 ? 4.727 -9.875 -13.164 1 97.62 70 TYR B O 1
ATOM 1339 N 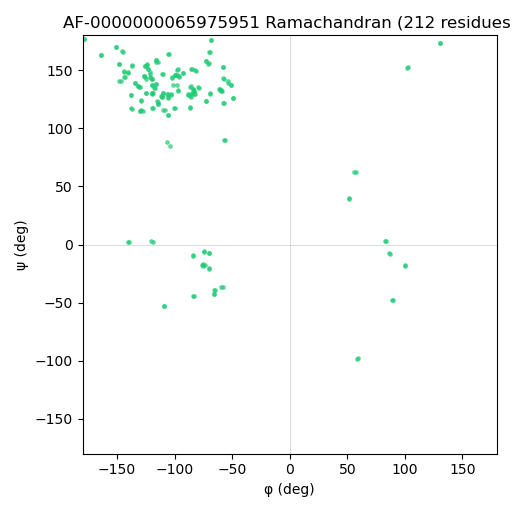N . SER B 1 71 ? 5.582 -11.398 -11.695 1 98.5 71 SER B N 1
ATOM 1340 C CA . SER B 1 71 ? 4.316 -12.117 -11.609 1 98.5 71 SER B CA 1
ATOM 1341 C C . SER B 1 71 ? 4.031 -12.57 -10.18 1 98.5 71 SER B C 1
ATOM 1343 O O . SER B 1 71 ? 4.957 -12.852 -9.414 1 98.5 71 SER B O 1
ATOM 1345 N N . LEU B 1 72 ? 2.818 -12.617 -9.828 1 98.81 72 LEU B N 1
ATOM 1346 C CA . LEU B 1 72 ? 2.281 -13.305 -8.656 1 98.81 72 LEU B CA 1
ATOM 1347 C C . LEU B 1 72 ? 1.446 -14.508 -9.07 1 98.81 72 LEU B C 1
ATOM 1349 O O . LEU B 1 72 ? 0.562 -14.398 -9.922 1 98.81 72 LEU B O 1
ATOM 1353 N N . THR B 1 73 ? 1.749 -15.57 -8.531 1 98.81 73 THR B N 1
ATOM 1354 C CA . THR B 1 73 ? 0.999 -16.781 -8.828 1 98.81 73 THR B CA 1
ATOM 1355 C C . THR B 1 73 ? 0.362 -17.344 -7.555 1 98.81 73 THR B C 1
ATOM 1357 O O . THR B 1 73 ? 1 -17.391 -6.5 1 98.81 73 THR B O 1
ATOM 1360 N N . ILE B 1 74 ? -0.85 -17.641 -7.547 1 98.56 74 ILE B N 1
ATOM 1361 C CA . ILE B 1 74 ? -1.557 -18.391 -6.512 1 98.56 74 ILE B CA 1
ATOM 1362 C C . ILE B 1 74 ? -1.852 -19.797 -7.012 1 98.56 74 ILE B C 1
ATOM 1364 O O . ILE B 1 74 ? -2.639 -19.984 -7.945 1 98.56 74 ILE B O 1
ATOM 1368 N N . THR B 1 75 ? -1.129 -20.672 -6.336 1 97.81 75 THR B N 1
ATOM 1369 C CA . THR B 1 75 ? -1.398 -22.062 -6.695 1 97.81 75 THR B CA 1
ATOM 1370 C C . THR B 1 75 ? -2.59 -22.594 -5.91 1 97.81 75 THR B C 1
ATOM 1372 O O . THR B 1 75 ? -2.746 -22.297 -4.723 1 97.81 75 THR B O 1
ATOM 1375 N N . ARG B 1 76 ? -3.602 -23.219 -6.465 1 96.38 76 ARG B N 1
ATOM 1376 C CA . ARG B 1 76 ? -4.812 -23.766 -5.859 1 96.38 76 ARG B CA 1
ATOM 1377 C C . ARG B 1 76 ? -5.562 -22.688 -5.082 1 96.38 76 ARG B C 1
ATOM 1379 O O . ARG B 1 76 ? -5.727 -22.797 -3.865 1 96.38 76 ARG B O 1
ATOM 1386 N N . MET B 1 77 ? -6.008 -21.688 -5.75 1 96.31 77 MET B N 1
ATOM 1387 C CA . MET B 1 77 ? -6.664 -20.531 -5.168 1 96.31 77 MET B CA 1
ATOM 1388 C C . MET B 1 77 ? -7.836 -20.953 -4.285 1 96.31 77 MET B C 1
ATOM 1390 O O . MET B 1 77 ? -8.531 -21.922 -4.59 1 96.31 77 MET B O 1
ATOM 1394 N N . GLN B 1 78 ? -7.984 -20.281 -3.18 1 97.81 78 GLN B N 1
ATOM 1395 C CA . GLN B 1 78 ? -9.117 -20.469 -2.275 1 97.81 78 GLN B CA 1
ATOM 1396 C C . GLN B 1 78 ? -10.102 -19.312 -2.377 1 97.81 78 GLN B C 1
ATOM 1398 O O . GLN B 1 78 ? -9.766 -18.25 -2.912 1 97.81 78 GLN B O 1
ATOM 1403 N N . ALA B 1 79 ? -11.297 -19.578 -1.854 1 97.19 79 ALA B N 1
ATOM 1404 C CA . ALA B 1 79 ? -12.32 -18.547 -1.886 1 97.19 79 ALA B CA 1
ATOM 1405 C C . ALA B 1 79 ? -11.852 -17.281 -1.167 1 97.19 79 ALA B C 1
ATOM 1407 O O . ALA B 1 79 ? -12.164 -16.172 -1.592 1 97.19 79 ALA B O 1
ATOM 1408 N N . GLU B 1 80 ? -11.125 -17.453 -0.111 1 97.12 80 GLU B N 1
ATOM 1409 C CA . GLU B 1 80 ? -10.688 -16.328 0.7 1 97.12 80 GLU B CA 1
ATOM 1410 C C . GLU B 1 80 ? -9.641 -15.492 -0.038 1 97.12 80 GLU B C 1
ATOM 1412 O O . GLU B 1 80 ? -9.297 -14.391 0.397 1 97.12 80 GLU B O 1
ATOM 1417 N N . ASP B 1 81 ? -9.195 -15.961 -1.169 1 98.12 81 ASP B N 1
ATOM 1418 C CA . ASP B 1 81 ? -8.164 -15.25 -1.92 1 98.12 81 ASP B CA 1
ATOM 1419 C C . ASP B 1 81 ? -8.773 -14.164 -2.793 1 98.12 81 ASP B C 1
ATOM 1421 O O . ASP B 1 81 ? -8.055 -13.383 -3.418 1 98.12 81 ASP B O 1
ATOM 1425 N N . ALA B 1 82 ? -10.117 -14.117 -2.928 1 98.12 82 ALA B N 1
ATOM 1426 C CA . ALA B 1 82 ? -10.75 -13.016 -3.65 1 98.12 82 ALA B CA 1
ATOM 1427 C C . ALA B 1 82 ? -10.375 -11.664 -3.041 1 98.12 82 ALA B C 1
ATOM 1429 O O . ALA B 1 82 ? -10.578 -11.438 -1.847 1 98.12 82 ALA B O 1
ATOM 1430 N N . ALA B 1 83 ? -9.812 -10.836 -3.797 1 98.19 83 ALA B N 1
ATOM 1431 C CA . ALA B 1 83 ? -9.266 -9.555 -3.355 1 98.19 83 ALA B CA 1
ATOM 1432 C C . ALA B 1 83 ? -8.68 -8.773 -4.531 1 98.19 83 ALA B C 1
ATOM 1434 O O . ALA B 1 83 ? -8.734 -9.227 -5.676 1 98.19 83 ALA B O 1
ATOM 1435 N N . THR B 1 84 ? -8.227 -7.582 -4.27 1 98.5 84 THR B N 1
ATOM 1436 C CA . THR B 1 84 ? -7.391 -6.84 -5.207 1 98.5 84 THR B CA 1
ATOM 1437 C C . THR B 1 84 ? -5.914 -7 -4.855 1 98.5 84 THR B C 1
ATOM 1439 O O . THR B 1 84 ? -5.539 -6.938 -3.682 1 98.5 84 THR B O 1
ATOM 1442 N N . TYR B 1 85 ? -5.172 -7.281 -5.859 1 98.62 85 TYR B N 1
ATOM 1443 C CA . TYR B 1 85 ? -3.734 -7.461 -5.672 1 98.62 85 TYR B CA 1
ATOM 1444 C C . TYR B 1 85 ? -2.955 -6.316 -6.305 1 98.62 85 TYR B C 1
ATOM 1446 O O . TYR B 1 85 ? -3.201 -5.949 -7.453 1 98.62 85 TYR B O 1
ATOM 1454 N N . TYR B 1 86 ? -2.02 -5.711 -5.566 1 98.19 86 TYR B N 1
ATOM 1455 C CA . TYR B 1 86 ? -1.199 -4.602 -6.039 1 98.19 86 TYR B CA 1
ATOM 1456 C C . TYR B 1 86 ? 0.277 -4.984 -6.051 1 98.19 86 TYR B C 1
ATOM 1458 O O . TYR B 1 86 ? 0.766 -5.629 -5.121 1 98.19 86 TYR B O 1
ATOM 1466 N N . CYS B 1 87 ? 0.975 -4.664 -7.109 1 96.94 87 CYS B N 1
ATOM 1467 C CA . CYS B 1 87 ? 2.434 -4.684 -7.094 1 96.94 87 CYS B CA 1
ATOM 1468 C C . CYS B 1 87 ? 2.994 -3.312 -6.734 1 96.94 87 CYS B C 1
ATOM 1470 O O . CYS B 1 87 ? 2.354 -2.291 -6.988 1 96.94 87 CYS B O 1
ATOM 1472 N N . GLN B 1 88 ? 4.109 -3.295 -6.074 1 93.56 88 GLN B N 1
ATOM 1473 C CA . GLN B 1 88 ? 4.793 -2.074 -5.664 1 93.56 88 GLN B CA 1
ATOM 1474 C C . GLN B 1 88 ? 6.301 -2.186 -5.891 1 93.56 88 GLN B C 1
ATOM 1476 O O . GLN B 1 88 ? 6.914 -3.191 -5.531 1 93.56 88 GLN B O 1
ATOM 1481 N N . GLN B 1 89 ? 6.824 -1.198 -6.562 1 89.19 89 GLN B N 1
ATOM 1482 C CA . GLN B 1 89 ? 8.281 -1.179 -6.703 1 89.19 89 GLN B CA 1
ATOM 1483 C C . GLN B 1 89 ? 8.914 -0.243 -5.684 1 89.19 89 GLN B C 1
ATOM 1485 O O . GLN B 1 89 ? 8.305 0.737 -5.258 1 89.19 89 GLN B O 1
ATOM 1490 N N . TRP B 1 90 ? 10.062 -0.682 -5.289 1 76.62 90 TRP B N 1
ATOM 1491 C CA . TRP B 1 90 ? 10.875 0.175 -4.426 1 76.62 90 TRP B CA 1
ATOM 1492 C C . TRP B 1 90 ? 12.156 0.604 -5.133 1 76.62 90 TRP B C 1
ATOM 1494 O O . TRP B 1 90 ? 12.812 -0.208 -5.785 1 76.62 90 TRP B O 1
ATOM 1504 N N . SER B 1 91 ? 12.227 1.869 -5.223 1 71.81 91 SER B N 1
ATOM 1505 C CA . SER B 1 91 ? 13.5 2.379 -5.711 1 71.81 91 SER B CA 1
ATOM 1506 C C . SER B 1 91 ? 14.172 3.271 -4.672 1 71.81 91 SER B C 1
ATOM 1508 O O . SER B 1 91 ? 13.5 3.988 -3.932 1 71.81 91 SER B O 1
ATOM 1510 N N . SER B 1 92 ? 15.344 3.082 -4.387 1 61.84 92 SER B N 1
ATOM 1511 C CA . SER B 1 92 ? 16.125 3.822 -3.396 1 61.84 92 SER B CA 1
ATOM 1512 C C . SER B 1 92 ? 16.297 5.281 -3.809 1 61.84 92 SER B C 1
ATOM 1514 O O . SER B 1 92 ? 16.391 6.164 -2.957 1 61.84 92 SER B O 1
ATOM 1516 N N . TYR B 1 93 ? 16.5 5.609 -4.965 1 62 93 TYR B N 1
ATOM 1517 C CA . TYR B 1 93 ? 16.812 6.973 -5.367 1 62 93 TYR B CA 1
ATOM 1518 C C . TYR B 1 93 ? 16.062 7.367 -6.625 1 62 93 TYR B C 1
ATOM 1520 O O . TYR B 1 93 ? 16.328 6.844 -7.711 1 62 93 TYR B O 1
ATOM 1528 N N . PRO B 1 94 ? 15.242 8.328 -6.484 1 59.47 94 PRO B N 1
ATOM 1529 C CA . PRO B 1 94 ? 14.516 8.781 -5.297 1 59.47 94 PRO B CA 1
ATOM 1530 C C . PRO B 1 94 ? 13.641 7.68 -4.691 1 59.47 94 PRO B C 1
ATOM 1532 O O . PRO B 1 94 ? 13.234 6.754 -5.395 1 59.47 94 PRO B O 1
ATOM 1535 N N . PRO B 1 95 ? 13.531 7.609 -3.361 1 64.56 95 PRO B N 1
ATOM 1536 C CA . PRO B 1 95 ? 12.68 6.57 -2.773 1 64.56 95 PRO B CA 1
ATOM 1537 C C . PRO B 1 95 ? 11.242 6.645 -3.271 1 64.56 95 PRO B C 1
ATOM 1539 O O . PRO B 1 95 ? 10.539 7.621 -3.002 1 64.56 95 PRO B O 1
ATOM 1542 N N . MET B 1 96 ? 11.141 5.887 -4.367 1 69.5 96 MET B N 1
ATOM 1543 C CA . MET B 1 96 ? 9.805 5.902 -4.953 1 69.5 96 MET B CA 1
ATOM 1544 C C . MET B 1 96 ? 9.109 4.559 -4.766 1 69.5 96 MET B C 1
ATOM 1546 O O . MET B 1 96 ? 9.711 3.508 -5 1 69.5 96 MET B O 1
ATOM 1550 N N . LEU B 1 97 ? 8.07 4.605 -4.031 1 80.06 97 LEU B N 1
ATOM 1551 C CA . LEU B 1 97 ? 7.195 3.459 -3.838 1 80.06 97 LEU B CA 1
ATOM 1552 C C . LEU B 1 97 ? 5.91 3.615 -4.645 1 80.06 97 LEU B C 1
ATOM 1554 O O . LEU B 1 97 ? 4.969 4.273 -4.195 1 80.06 97 LEU B O 1
ATOM 1558 N N . THR B 1 98 ? 5.984 3.225 -5.898 1 85.81 98 THR B N 1
ATOM 1559 C CA . THR B 1 98 ? 4.824 3.369 -6.77 1 85.81 98 THR B CA 1
ATOM 1560 C C . THR B 1 98 ? 4.055 2.055 -6.863 1 85.81 98 THR B C 1
ATOM 1562 O O . THR B 1 98 ? 4.652 0.983 -6.973 1 85.81 98 THR B O 1
ATOM 1565 N N . PHE B 1 99 ? 2.781 2.172 -6.801 1 94.38 99 PHE B N 1
ATOM 1566 C CA . PHE B 1 99 ? 1.887 1.028 -6.934 1 94.38 99 PHE B CA 1
ATOM 1567 C C . PHE B 1 99 ? 1.38 0.903 -8.367 1 94.38 99 PHE B C 1
ATOM 1569 O O . PHE B 1 99 ? 1.211 1.908 -9.062 1 94.38 99 PHE B O 1
ATOM 1576 N N . GLY B 1 100 ? 1.21 -0.307 -8.82 1 95.44 100 GLY B N 1
ATOM 1577 C CA . GLY B 1 100 ? 0.38 -0.523 -9.992 1 95.44 100 GLY B CA 1
ATOM 1578 C C . GLY B 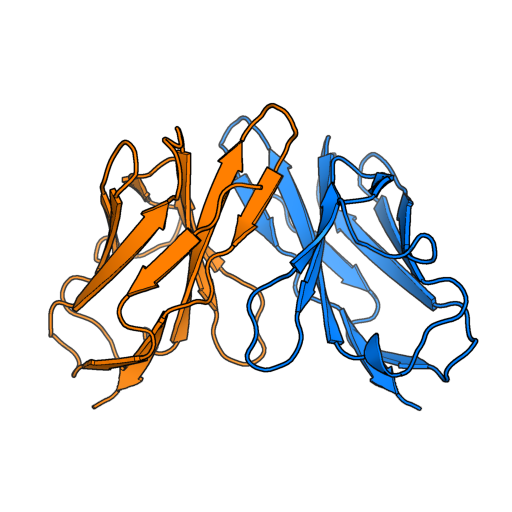1 100 ? -1.091 -0.252 -9.742 1 95.44 100 GLY B C 1
ATOM 1579 O O . GLY B 1 100 ? -1.49 0.044 -8.617 1 95.44 100 GLY B O 1
ATOM 1580 N N . ALA B 1 101 ? -1.876 -0.366 -10.828 1 95.25 101 ALA B N 1
ATOM 1581 C CA . ALA B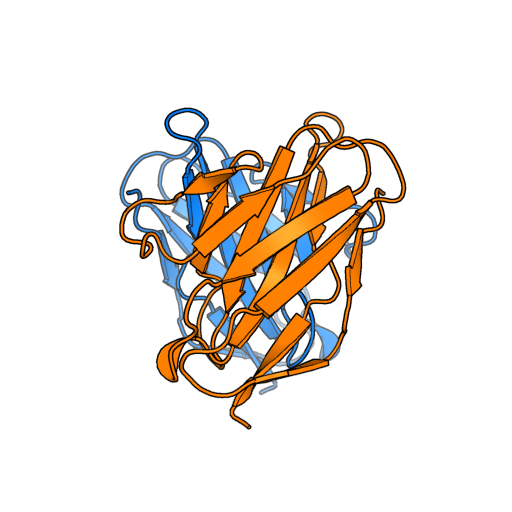 1 101 ? -3.295 -0.033 -10.75 1 95.25 101 ALA B CA 1
ATOM 1582 C C . ALA B 1 101 ? -4.078 -1.137 -10.039 1 95.25 101 ALA B C 1
ATOM 1584 O O . ALA B 1 101 ? -5.211 -0.922 -9.609 1 95.25 101 ALA B O 1
ATOM 1585 N N . GLY B 1 102 ? -3.531 -2.34 -9.906 1 97.56 102 GLY B N 1
ATOM 1586 C CA . GLY B 1 102 ? -4.176 -3.439 -9.203 1 97.56 102 GLY B CA 1
ATOM 1587 C C . GLY B 1 102 ? -4.812 -4.449 -10.141 1 97.56 102 GLY B C 1
ATOM 1588 O O . GLY B 1 102 ? -5.176 -4.117 -11.273 1 97.56 102 GLY B O 1
ATOM 1589 N N . THR B 1 103 ? -4.93 -5.711 -9.742 1 98.44 103 THR B N 1
ATOM 1590 C CA . THR B 1 103 ? -5.672 -6.801 -10.367 1 98.44 103 THR B CA 1
ATOM 1591 C C . THR B 1 103 ? -6.754 -7.324 -9.43 1 98.44 103 THR B C 1
ATOM 1593 O O . THR B 1 103 ? -6.453 -7.805 -8.336 1 98.44 103 THR B O 1
ATOM 1596 N N . LYS B 1 104 ? -7.961 -7.199 -9.828 1 98.38 104 LYS B N 1
ATOM 1597 C CA . LYS B 1 104 ? -9.07 -7.707 -9.016 1 98.38 104 LYS B CA 1
ATOM 1598 C C . LYS B 1 104 ? -9.344 -9.18 -9.32 1 98.38 104 LYS B C 1
ATOM 1600 O O . LYS B 1 104 ? -9.641 -9.531 -10.461 1 98.38 104 LYS B O 1
ATOM 1605 N N . LEU B 1 105 ? -9.172 -9.969 -8.312 1 98.25 105 LEU B N 1
ATOM 1606 C CA . LEU B 1 105 ? -9.484 -11.391 -8.414 1 98.25 105 LEU B CA 1
ATOM 1607 C C . LEU B 1 105 ? -10.844 -11.695 -7.801 1 98.25 105 LEU B C 1
ATOM 1609 O O . LEU B 1 105 ? -11.055 -11.477 -6.605 1 98.25 105 LEU B O 1
ATOM 1613 N N . GLU B 1 106 ? -11.734 -12.148 -8.57 1 97.5 106 GLU B N 1
ATOM 1614 C CA . GLU B 1 106 ? -13.078 -12.484 -8.117 1 97.5 106 GLU B CA 1
ATOM 1615 C C . GLU B 1 106 ? -13.352 -13.977 -8.234 1 97.5 106 GLU B C 1
ATOM 1617 O O . GLU B 1 106 ? -12.719 -14.664 -9.039 1 97.5 106 GLU B O 1
ATOM 1622 N N . LEU B 1 107 ? -14.266 -14.422 -7.48 1 95.38 107 LEU B N 1
ATOM 1623 C CA . LEU B 1 107 ? -14.688 -15.812 -7.574 1 95.38 107 LEU B CA 1
ATOM 1624 C C . LEU B 1 107 ? -15.625 -16.016 -8.766 1 95.38 107 LEU B C 1
ATOM 1626 O O . LEU B 1 107 ? -16.484 -15.172 -9.031 1 95.38 107 LEU B O 1
ATOM 1630 N N . LYS B 1 108 ? -15.297 -17.047 -9.406 1 90 108 LYS B N 1
ATOM 1631 C CA . LYS B 1 108 ? -16.188 -17.438 -10.492 1 90 108 LYS B CA 1
ATOM 1632 C C . LYS B 1 108 ? -17.484 -18.047 -9.953 1 90 108 LYS B C 1
ATOM 1634 O O . LYS B 1 108 ? -17.469 -18.703 -8.906 1 90 108 LYS B O 1
#

Foldseek 3Di:
DKAKAKPPQEDADAAQDKDKIKIFIPWWAQKKWKWWDAPPDDTHTADTRFFHGDPPHDPQWGKHDGIGMIMIMGHRDDQVRFTWMWMWTADVVVGDTDIYPTYGYHYD/DKAKAKPPQEDADAFQDKDKIKIFIPWWAQKKWKWWDAPPDDTDTADTRFFHGDPPHDPQWGKHDGIGMIMIMGHRDDQVRFTWMWMWTADVVVGDTDIYPTYGYHYD

Sequence (216 aa):
QILLTQSPAIMSASPGQKVTMTCSASSSVSYMYWYQQKPGSSPRLLIYDTSNLASGVPVRFSGSGSATSYSLTITRMQAEDAATYYCQQWSSYPPMLTFGAGTKLELKQILLTQSPAIMSASPGQKVTMTCSASSSVSYMYWYQQKPGSSPRLLIYDTSNLASGVPVRFSGSGSATSYSLTITRMQAEDAATYYCQQWSSYPPMLTFGAGTKLELK

Radius of gyration: 16.99 Å; Cα contacts (8 Å, |Δi|>4): 595; chains: 2; bounding box: 36×49×36 Å

pLDDT: mean 93.06, std 8.5, range [59.19, 98.81]